Protein AF-B5LGI4-F1 (afdb_monomer_lite)

InterPro domains:
  IPR008602 Duffy-antigen binding domain [PF05424] (48-237)
  IPR042202 Duffy-antigen binding superfamily [G3DSA:1.20.1310.20] (11-211)

Foldseek 3Di:
DDQLVPQAQFDDDSDQLQVVQPDQQQDDPDFFAQQPVFFPPAPHRPGDFGHDSNLVRQRHVRLLGHDLVPFDLVNNLSSLLSSLLSSLVVLVVNVVVNCVVDVPQPCFSLNSSLLSLLQSLCLLLVQHGGLDPPSVSVSSLVSSLSSVVSHLVVVCVVPVVVSCVQQNPPSSSNSVSVVSCVVRSLSSSCSNLPPQAQGWDPWQQAPPVSHTPHRSNAHVVSPDRSDPSNVPRSRVSSVVVVVSD

Radius of gyration: 17.99 Å; chains: 1; bounding box: 46×44×53 Å

Organism: Plasmodium falciparum (NCBI:txid5833)

Sequence (245 aa):
ELEYKYHTNVTSTEIDPCEHKKGKRLSEVHSSECDKRKIKDSEKDGVGACAPYRRLHLCDKNIQQIKTENITTHNLLADVCMAAQFEGQSIRGYHPQYDEQYPGSVSTMCTMLARSFADIGDIIRGKDLYNGNNRKGEKLEAKIKEYFQKIYEQLVKKDKEGAKTHYGDDENYYKLREDWWDANRLEVWKAITCGVKGNRYFRQTCGINDSWTGDDCRCPGNIRVPTFFDYVPQYLRWFEEWAED

pLDDT: mean 87.13, std 11.4, range [46.09, 98.44]

Secondary structure (DSSP, 8-state):
---TTTS--B-SS---TTGGG-S-SSSSSS--B--TTTBTT--BTTBS--B-HHHHT---TTGGGB-GGG--HHHHHHHHHHHHHHHHHHHHHHHHHHHHHSTT----HHHHHHHHHHHHHHHHHT---B--GGGHHHHHHHHHHHHHHHHHHHHHHH-HHHHHHHHTT-TT-HHHHHHHHHHHHHHHHHHHTTT--SB--SS--BTTTTBPP-TBS--GGG-S-S--GGGS-HHHHHHHHHHH-

Structure (mmCIF, N/CA/C/O backbone):
data_AF-B5LGI4-F1
#
_entry.id   AF-B5LGI4-F1
#
loop_
_atom_site.group_PDB
_atom_site.id
_atom_site.type_symbol
_atom_site.label_atom_id
_atom_site.label_alt_id
_atom_site.label_comp_id
_atom_site.label_asym_id
_atom_site.label_entity_id
_atom_site.label_seq_id
_atom_site.pdbx_PDB_ins_code
_atom_site.Cartn_x
_atom_site.Cartn_y
_atom_site.Cartn_z
_atom_site.occupancy
_atom_site.B_iso_or_equiv
_atom_site.auth_seq_id
_atom_site.auth_comp_id
_atom_site.auth_asym_id
_atom_site.auth_atom_id
_atom_site.pdbx_PDB_model_num
ATOM 1 N N . GLU A 1 1 ? -2.295 -20.247 -5.111 1.00 64.81 1 GLU A N 1
ATOM 2 C CA . GLU A 1 1 ? -2.547 -19.027 -5.902 1.00 64.81 1 GLU A CA 1
ATOM 3 C C . GLU A 1 1 ? -3.930 -18.516 -5.511 1.00 64.81 1 GLU A C 1
ATOM 5 O O . GLU A 1 1 ? -4.798 -19.350 -5.275 1.00 64.81 1 GLU A O 1
ATOM 10 N N . LEU A 1 2 ? -4.122 -17.210 -5.295 1.00 72.75 2 LEU A N 1
ATOM 11 C CA . LEU A 1 2 ? -5.451 -16.653 -5.006 1.00 72.75 2 LEU A CA 1
ATOM 12 C C . LEU A 1 2 ? -6.240 -16.537 -6.313 1.00 72.75 2 LEU A C 1
ATOM 14 O O . LEU A 1 2 ? -5.684 -16.156 -7.341 1.00 72.75 2 LEU A O 1
ATOM 18 N N . GLU A 1 3 ? -7.536 -16.835 -6.267 1.00 71.00 3 GLU A N 1
ATOM 19 C CA . GLU A 1 3 ? -8.420 -16.853 -7.427 1.00 71.00 3 GLU A CA 1
ATOM 20 C C . GLU A 1 3 ? -9.609 -15.954 -7.103 1.00 71.00 3 GLU A C 1
ATOM 22 O O . GLU A 1 3 ? -10.339 -16.227 -6.152 1.00 71.00 3 GLU A O 1
ATOM 27 N N . TYR A 1 4 ? -9.820 -14.882 -7.872 1.00 69.50 4 TYR A N 1
ATOM 28 C CA . TYR A 1 4 ? -10.897 -13.910 -7.611 1.00 69.50 4 TYR A CA 1
ATOM 29 C C . TYR A 1 4 ? -12.310 -14.492 -7.733 1.00 69.50 4 TYR A C 1
ATOM 31 O O . TYR A 1 4 ? -13.271 -13.849 -7.334 1.00 69.50 4 TYR A O 1
ATOM 39 N N . LYS A 1 5 ? -12.443 -15.712 -8.260 1.00 63.50 5 LYS A N 1
ATOM 40 C CA . LYS A 1 5 ? -13.710 -16.448 -8.335 1.00 63.50 5 LYS A CA 1
ATOM 41 C C . LYS A 1 5 ? -14.099 -17.105 -7.012 1.00 63.50 5 LYS A C 1
ATOM 43 O O . LYS A 1 5 ? -15.280 -17.285 -6.743 1.00 63.50 5 LYS A O 1
ATOM 48 N N . TYR A 1 6 ? -13.107 -17.465 -6.196 1.00 71.75 6 TYR A N 1
ATOM 49 C CA . TYR A 1 6 ? -13.299 -18.292 -5.000 1.00 71.75 6 TYR A CA 1
ATOM 50 C C . TYR A 1 6 ? -12.813 -17.620 -3.714 1.00 71.75 6 TYR A C 1
ATOM 52 O O . TYR A 1 6 ? -13.361 -17.863 -2.645 1.00 71.75 6 TYR A O 1
ATOM 60 N N . HIS A 1 7 ? -11.782 -16.780 -3.798 1.00 71.75 7 HIS A N 1
ATOM 61 C CA . HIS A 1 7 ? -11.043 -16.255 -2.648 1.00 71.75 7 HIS A CA 1
ATOM 62 C C . HIS A 1 7 ? -11.308 -14.759 -2.401 1.00 71.75 7 HIS A C 1
ATOM 64 O O . HIS A 1 7 ? -10.423 -14.062 -1.912 1.00 71.75 7 HIS A O 1
ATOM 70 N N . THR A 1 8 ? -12.485 -14.243 -2.778 1.00 66.94 8 THR A N 1
ATOM 71 C CA . THR A 1 8 ? -12.865 -12.828 -2.597 1.00 66.94 8 THR A CA 1
ATOM 72 C C . THR A 1 8 ? -14.111 -12.678 -1.729 1.00 66.94 8 THR A C 1
ATOM 74 O O . THR A 1 8 ? -15.017 -13.508 -1.782 1.00 66.94 8 THR A O 1
ATOM 77 N N . ASN A 1 9 ? -14.181 -11.588 -0.961 1.00 71.75 9 ASN A N 1
ATOM 78 C CA . ASN A 1 9 ? -15.378 -11.210 -0.201 1.00 71.75 9 ASN A CA 1
ATOM 79 C C . ASN A 1 9 ? -16.288 -10.229 -0.963 1.00 71.75 9 ASN A C 1
ATOM 81 O O . ASN A 1 9 ? -17.218 -9.649 -0.387 1.00 71.75 9 ASN A O 1
ATOM 85 N N . VAL A 1 10 ? -16.012 -10.020 -2.251 1.00 71.00 10 VAL A N 1
ATOM 86 C CA . VAL A 1 10 ? -16.796 -9.180 -3.155 1.00 71.00 10 VAL A CA 1
ATOM 87 C C . VAL A 1 10 ? -18.043 -9.934 -3.621 1.00 71.00 10 VAL A C 1
ATOM 89 O O . VAL A 1 10 ? -17.972 -11.102 -3.982 1.00 71.00 10 VAL A O 1
ATOM 92 N N . THR A 1 11 ? -19.209 -9.280 -3.610 1.00 59.75 11 THR A N 1
ATOM 93 C CA . THR A 1 11 ? -20.489 -9.999 -3.787 1.00 59.75 11 THR A CA 1
ATOM 94 C C . THR A 1 11 ? -21.267 -9.716 -5.063 1.00 59.75 11 THR A C 1
ATOM 96 O O . THR A 1 11 ? -22.252 -10.406 -5.299 1.00 59.75 11 THR A O 1
ATOM 99 N N . SER A 1 12 ? -20.932 -8.686 -5.846 1.00 53.97 12 SER A N 1
ATOM 100 C CA . SER A 1 12 ? -21.798 -8.281 -6.970 1.00 53.97 12 SER A CA 1
ATOM 101 C C . SER A 1 12 ? -21.417 -8.858 -8.333 1.00 53.97 12 SER A C 1
ATOM 103 O O . SER A 1 12 ? -22.271 -8.832 -9.209 1.00 53.97 12 SER A O 1
ATOM 105 N N . THR A 1 13 ? -20.220 -9.424 -8.503 1.00 57.22 13 THR A N 1
ATOM 106 C CA . THR A 1 13 ? -19.737 -10.144 -9.701 1.00 57.22 13 THR A CA 1
ATOM 107 C C . THR A 1 13 ? -18.387 -10.798 -9.362 1.00 57.22 13 THR A C 1
ATOM 109 O O . THR A 1 13 ? -17.753 -10.383 -8.397 1.00 57.22 13 THR A O 1
ATOM 112 N N . GLU A 1 14 ? -17.912 -11.804 -10.107 1.00 60.03 14 GLU A N 1
ATOM 113 C CA . GLU A 1 14 ? -16.479 -12.151 -10.071 1.00 60.03 14 GLU A CA 1
ATOM 114 C C . GLU A 1 14 ? -15.701 -10.914 -10.556 1.00 60.03 14 GLU A C 1
ATOM 116 O O . GLU A 1 14 ? -15.928 -10.464 -11.679 1.00 60.03 14 GLU A O 1
ATOM 121 N N . ILE A 1 15 ? -14.844 -10.319 -9.719 1.00 69.50 15 ILE A N 1
ATOM 122 C CA . ILE A 1 15 ? -14.196 -9.036 -10.046 1.00 69.50 15 ILE A CA 1
ATOM 123 C C . ILE A 1 15 ? -12.710 -9.249 -10.231 1.00 69.50 15 ILE A C 1
ATOM 125 O O . ILE A 1 15 ? -11.974 -9.415 -9.262 1.00 69.50 15 ILE A O 1
ATOM 129 N N . ASP A 1 16 ? -12.278 -9.184 -11.486 1.00 78.62 16 ASP A N 1
ATOM 130 C CA . ASP A 1 16 ? -10.869 -9.042 -11.824 1.00 78.62 16 ASP A CA 1
ATOM 131 C C . ASP A 1 16 ? -10.346 -7.731 -11.186 1.00 78.62 16 ASP A C 1
ATOM 133 O O . ASP A 1 16 ? -10.840 -6.643 -11.516 1.00 78.62 16 ASP A O 1
ATOM 137 N N . PRO A 1 17 ? -9.360 -7.781 -10.266 1.00 83.12 17 PRO A N 1
ATOM 138 C CA . PRO A 1 17 ? -8.790 -6.587 -9.638 1.00 83.12 17 PRO A CA 1
ATOM 139 C C . PRO A 1 17 ? -8.321 -5.516 -10.639 1.00 83.12 17 PRO A C 1
ATOM 141 O O . PRO A 1 17 ? -8.300 -4.325 -10.307 1.00 83.12 17 PRO A O 1
ATOM 144 N N . CYS A 1 18 ? -8.003 -5.917 -11.873 1.00 85.12 18 CYS A N 1
ATOM 145 C CA . CYS A 1 18 ? -7.533 -5.069 -12.964 1.00 85.12 18 CYS A CA 1
ATOM 146 C C . CYS A 1 18 ? -8.631 -4.699 -13.992 1.00 85.12 18 CYS A C 1
ATOM 148 O O . CYS A 1 18 ? -8.349 -3.981 -14.956 1.00 85.12 18 CYS A O 1
ATOM 150 N N . GLU A 1 19 ? -9.887 -5.135 -13.804 1.00 73.00 19 GLU A N 1
ATOM 151 C CA . GLU A 1 19 ? -10.971 -5.111 -14.810 1.00 73.00 19 GLU A CA 1
ATOM 152 C C . GLU A 1 19 ? -11.162 -3.749 -15.496 1.00 73.00 19 GLU A C 1
ATOM 154 O O . GLU A 1 19 ? -11.289 -3.649 -16.716 1.00 73.00 19 GLU A O 1
ATOM 159 N N . HIS A 1 20 ? -11.157 -2.677 -14.706 1.00 62.34 20 HIS A N 1
ATOM 160 C CA . HIS A 1 20 ? -11.463 -1.324 -15.164 1.00 62.34 20 HIS A CA 1
ATOM 161 C C . HIS A 1 20 ? -10.311 -0.616 -15.894 1.00 62.34 20 HIS A C 1
ATOM 163 O O . HIS A 1 20 ? -10.449 0.564 -16.228 1.00 62.34 20 HIS A O 1
ATOM 169 N N . LYS A 1 21 ? -9.174 -1.294 -16.100 1.00 63.88 21 LYS A N 1
ATOM 170 C CA . LYS A 1 21 ? -7.930 -0.683 -16.591 1.00 63.88 21 LYS A CA 1
ATOM 171 C C . LYS A 1 21 ? -7.220 -1.523 -17.661 1.00 63.88 21 LYS A C 1
ATOM 173 O O . LYS A 1 21 ? -5.998 -1.461 -17.780 1.00 63.88 21 LYS A O 1
ATOM 178 N N . LYS A 1 22 ? -7.986 -2.281 -18.462 1.00 53.41 22 LYS A N 1
ATOM 179 C CA . LYS A 1 22 ? -7.490 -3.013 -19.642 1.00 53.41 22 LYS A CA 1
ATOM 180 C C . LYS A 1 22 ? -6.915 -2.026 -20.672 1.00 53.41 22 LYS A C 1
ATOM 182 O O . LYS A 1 22 ? -7.659 -1.317 -21.339 1.00 53.41 22 LYS A O 1
ATOM 187 N N . GLY A 1 23 ? -5.590 -1.972 -20.773 1.00 56.44 23 GLY A N 1
ATOM 188 C CA . GLY A 1 23 ? -4.823 -1.119 -21.685 1.00 56.44 23 GLY A CA 1
ATOM 189 C C . GLY A 1 23 ? -3.322 -1.348 -21.484 1.00 56.44 23 GLY A C 1
ATOM 190 O O . GLY A 1 23 ? -2.934 -1.975 -20.498 1.00 56.44 23 GLY A O 1
ATOM 191 N N . LYS A 1 24 ? -2.469 -0.872 -22.403 1.00 59.06 24 LYS A N 1
ATOM 192 C CA . LYS A 1 24 ? -1.009 -0.950 -22.229 1.00 59.06 24 LYS A CA 1
ATOM 193 C C . LYS A 1 24 ? -0.637 -0.187 -20.954 1.00 59.06 24 LYS A C 1
ATOM 195 O O . LYS A 1 24 ? -0.938 1.000 -20.874 1.00 59.06 24 LYS A O 1
ATOM 200 N N . ARG A 1 25 ? -0.052 -0.871 -19.960 1.00 60.62 25 ARG A N 1
ATOM 201 C CA . ARG A 1 25 ? 0.257 -0.317 -18.622 1.00 60.62 25 ARG A CA 1
ATOM 202 C C . ARG A 1 25 ? 1.647 0.305 -18.507 1.00 60.62 25 ARG A C 1
ATOM 204 O O . ARG A 1 25 ? 1.894 0.980 -17.519 1.00 60.62 25 ARG A O 1
ATOM 211 N N . LEU A 1 26 ? 2.509 0.064 -19.497 1.00 60.53 26 LEU A N 1
ATOM 212 C CA . LEU A 1 26 ? 3.913 0.489 -19.527 1.00 60.53 26 LEU A CA 1
ATOM 213 C C . LEU A 1 26 ? 4.331 1.142 -20.855 1.00 60.53 26 LEU A C 1
ATOM 215 O O . LEU A 1 26 ? 5.515 1.327 -21.085 1.00 60.53 26 LEU A O 1
ATOM 219 N N . SER A 1 27 ? 3.383 1.459 -21.749 1.00 51.22 27 SER A N 1
ATOM 220 C CA . SER A 1 27 ? 3.709 2.156 -22.998 1.00 51.22 27 SER A CA 1
ATOM 221 C C . SER A 1 27 ? 3.306 3.622 -22.917 1.00 51.22 27 SER A C 1
ATOM 223 O O . SER A 1 27 ? 2.120 3.927 -22.746 1.00 51.22 27 SER A O 1
ATOM 225 N N . GLU A 1 28 ? 4.267 4.509 -23.133 1.00 51.56 28 GLU A N 1
ATOM 226 C CA . GLU A 1 28 ? 4.056 5.921 -23.440 1.00 51.56 28 GLU A CA 1
ATOM 227 C C . GLU A 1 28 ? 3.024 6.138 -24.553 1.00 51.56 28 GLU A C 1
ATOM 229 O O . GLU A 1 28 ? 3.294 5.933 -25.734 1.00 51.56 28 GLU A O 1
ATOM 234 N N . VAL A 1 29 ? 1.842 6.614 -24.167 1.00 46.09 29 VAL A N 1
ATOM 235 C CA . VAL A 1 29 ? 1.092 7.618 -24.947 1.00 46.09 29 VAL A CA 1
ATOM 236 C C . VAL A 1 29 ? 0.473 8.682 -24.014 1.00 46.09 29 VAL A C 1
ATOM 238 O O . VAL A 1 29 ? 0.012 9.719 -24.483 1.00 46.09 29 VAL A O 1
ATOM 241 N N . HIS A 1 30 ? 0.487 8.485 -22.685 1.00 50.22 30 HIS A N 1
ATOM 242 C CA . HIS A 1 30 ? -0.078 9.430 -21.719 1.00 50.22 30 HIS A CA 1
ATOM 243 C C . HIS A 1 30 ? 0.878 9.735 -20.561 1.00 50.22 30 HIS A C 1
ATOM 245 O O . HIS A 1 30 ? 1.317 8.843 -19.843 1.00 50.22 30 HIS A O 1
ATOM 251 N N . SER A 1 31 ? 1.151 11.033 -20.413 1.00 66.81 31 SER A N 1
ATOM 252 C CA . SER A 1 31 ? 1.887 11.696 -19.339 1.00 66.81 31 SER A CA 1
ATOM 253 C C . SER A 1 31 ? 1.412 11.265 -17.952 1.00 66.81 31 SER A C 1
ATOM 255 O O . SER A 1 31 ? 0.204 11.102 -17.749 1.00 66.81 31 SER A O 1
ATOM 257 N N . SER A 1 32 ? 2.336 11.172 -16.990 1.00 78.75 32 SER A N 1
ATOM 258 C CA . SER A 1 32 ? 2.009 11.164 -15.560 1.00 78.75 32 SER A CA 1
ATOM 259 C C . SER A 1 32 ? 0.894 12.164 -15.249 1.00 78.75 32 SER A C 1
ATOM 261 O O . SER A 1 32 ? 0.811 13.238 -15.850 1.00 78.75 32 SER A O 1
ATOM 263 N N . GLU A 1 33 ? 0.011 11.813 -14.323 1.00 86.62 33 GLU A N 1
ATOM 264 C CA . GLU A 1 33 ? -1.103 12.685 -13.975 1.00 86.62 33 GLU A CA 1
ATOM 265 C C . GLU A 1 33 ? -0.652 13.716 -12.942 1.00 86.62 33 GLU A C 1
ATOM 267 O O . GLU A 1 33 ? -0.367 13.361 -11.801 1.00 86.62 33 GLU A O 1
ATOM 272 N N . CYS A 1 34 ? -0.610 14.983 -13.346 1.00 88.44 34 CYS A N 1
ATOM 273 C CA . CYS A 1 34 ? -0.176 16.107 -12.513 1.00 88.44 34 CYS A CA 1
ATOM 274 C C . CYS A 1 34 ? -1.288 17.159 -12.316 1.00 88.44 34 CYS A C 1
ATOM 276 O O . CYS A 1 34 ? -1.023 18.239 -11.783 1.00 88.44 34 CYS A O 1
ATOM 278 N N . ASP A 1 35 ? -2.517 16.903 -12.790 1.00 87.31 35 ASP A N 1
ATOM 279 C CA . ASP A 1 35 ? -3.659 17.802 -12.587 1.00 87.31 35 ASP A CA 1
ATOM 280 C C . ASP A 1 35 ? -3.988 17.885 -11.092 1.00 87.31 35 ASP A C 1
ATOM 282 O O . ASP A 1 35 ? -4.291 16.879 -10.436 1.00 87.31 35 ASP A O 1
ATOM 286 N N . LYS A 1 36 ? -4.004 19.108 -10.554 1.00 84.94 36 LYS A N 1
ATOM 287 C CA . LYS A 1 36 ? -4.296 19.368 -9.138 1.00 84.94 36 LYS A CA 1
ATOM 288 C C . LYS A 1 36 ? -5.671 18.864 -8.695 1.00 84.94 36 LYS A C 1
ATOM 290 O O . LYS A 1 36 ? -5.928 18.670 -7.514 1.00 84.94 36 LYS A O 1
ATOM 295 N N . ARG A 1 37 ? -6.598 18.665 -9.636 1.00 86.50 37 ARG A N 1
ATOM 296 C CA . ARG A 1 37 ? -7.935 18.113 -9.368 1.00 86.50 37 ARG A CA 1
ATOM 297 C C . ARG A 1 37 ? -7.897 16.613 -9.097 1.00 86.50 37 ARG A C 1
ATOM 299 O O . ARG A 1 37 ? -8.867 16.074 -8.564 1.00 86.50 37 ARG A O 1
ATOM 306 N N . LYS A 1 38 ? -6.821 15.934 -9.499 1.00 88.38 38 LYS A N 1
ATOM 307 C CA . LYS A 1 38 ? -6.656 14.4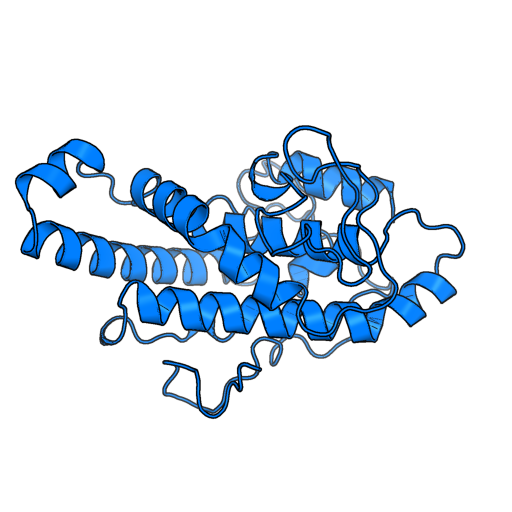78 -9.406 1.00 88.38 38 LYS A CA 1
ATOM 308 C C . LYS A 1 38 ? -5.536 14.062 -8.462 1.00 88.38 38 LYS A C 1
ATOM 310 O O . LYS A 1 38 ? -5.471 12.878 -8.137 1.00 88.38 38 LYS A O 1
ATOM 315 N N . ILE A 1 39 ? -4.720 15.003 -7.998 1.00 89.56 39 ILE A N 1
ATOM 316 C CA . ILE A 1 39 ? -3.661 14.790 -7.013 1.00 89.56 39 ILE A CA 1
ATOM 317 C C . ILE A 1 39 ? -3.972 15.615 -5.761 1.00 89.56 39 ILE A C 1
ATOM 319 O O . ILE A 1 39 ? -4.150 16.829 -5.840 1.00 89.56 39 ILE A O 1
ATOM 323 N N . LYS A 1 40 ? -4.062 14.955 -4.603 1.00 85.56 40 LYS A N 1
ATOM 324 C CA . LYS A 1 40 ? -4.236 15.605 -3.298 1.00 85.56 40 LYS A CA 1
ATOM 325 C C . LYS A 1 40 ? -3.069 16.550 -3.021 1.00 85.56 40 LYS A C 1
ATOM 327 O O . LYS A 1 40 ? -1.958 16.337 -3.501 1.00 85.56 40 LYS A O 1
ATOM 332 N N . ASP A 1 41 ? -3.351 17.594 -2.251 1.00 81.12 41 ASP A N 1
ATOM 333 C CA . ASP A 1 41 ? -2.366 18.559 -1.748 1.00 81.12 41 ASP A CA 1
ATOM 334 C C . ASP A 1 41 ? -1.565 19.305 -2.834 1.00 81.12 41 ASP A C 1
ATOM 336 O O . ASP A 1 41 ? -0.594 19.996 -2.541 1.00 81.12 41 ASP A O 1
ATOM 340 N N . SER A 1 42 ? -1.992 19.213 -4.098 1.00 81.75 42 SER A N 1
ATOM 341 C CA . SER A 1 42 ? -1.422 19.982 -5.203 1.00 81.75 42 SER A CA 1
ATOM 342 C C . SER A 1 42 ? -2.120 21.337 -5.302 1.00 81.75 42 SER A C 1
ATOM 344 O O . SER A 1 42 ? -3.337 21.422 -5.468 1.00 81.75 42 SER A O 1
ATOM 346 N N . GLU A 1 43 ? -1.354 22.421 -5.186 1.00 74.69 43 GLU A N 1
ATOM 347 C CA . GLU A 1 43 ? -1.903 23.782 -5.105 1.00 74.69 43 GLU A CA 1
ATOM 348 C C . GLU A 1 43 ? -2.328 24.333 -6.478 1.00 74.69 43 GLU A C 1
ATOM 350 O O . GLU A 1 43 ? -3.333 25.042 -6.617 1.00 74.69 43 GLU A O 1
ATOM 355 N N . LYS A 1 44 ? -1.563 24.012 -7.527 1.00 73.06 44 LYS A N 1
ATOM 356 C CA . LYS A 1 44 ? -1.806 24.450 -8.909 1.00 73.06 44 LYS A CA 1
ATOM 357 C C . LYS A 1 44 ? -1.287 23.415 -9.907 1.00 73.06 44 LYS A C 1
ATOM 359 O O . LYS A 1 44 ? -0.485 22.561 -9.554 1.00 73.06 44 LYS A O 1
ATOM 364 N N . ASP A 1 45 ? -1.746 23.501 -11.152 1.00 68.06 45 ASP A N 1
ATOM 365 C CA . ASP A 1 45 ? -1.355 22.548 -12.193 1.00 68.06 45 ASP A CA 1
ATOM 366 C C . ASP A 1 45 ? 0.161 22.619 -12.421 1.00 68.06 45 ASP A C 1
ATOM 368 O O . ASP A 1 45 ? 0.731 23.711 -12.508 1.00 68.06 45 ASP A O 1
ATOM 372 N N . GLY A 1 46 ? 0.816 21.457 -12.454 1.00 65.75 46 GLY A N 1
ATOM 373 C CA . GLY A 1 46 ? 2.275 21.357 -12.567 1.00 65.75 46 GLY A CA 1
ATOM 374 C C . GLY A 1 46 ? 3.056 21.698 -11.291 1.00 65.75 46 GLY A C 1
ATOM 375 O O . GLY A 1 46 ? 4.283 21.725 -11.334 1.00 65.75 46 GLY A O 1
ATOM 376 N N . VAL A 1 47 ? 2.388 21.952 -10.158 1.00 72.44 47 VAL A N 1
ATOM 377 C CA . VAL A 1 47 ? 3.028 22.113 -8.843 1.00 72.44 47 VAL A CA 1
ATOM 378 C C . VAL A 1 47 ? 2.401 21.144 -7.852 1.00 72.44 47 VAL A C 1
ATOM 380 O O . VAL A 1 47 ? 1.282 21.345 -7.381 1.00 72.44 47 VAL A O 1
ATOM 383 N N . GLY A 1 48 ? 3.153 20.093 -7.541 1.00 78.69 48 GLY A N 1
ATOM 384 C CA . GLY A 1 48 ? 2.715 19.002 -6.683 1.00 78.69 48 GLY A CA 1
ATOM 385 C C . GLY A 1 48 ? 3.337 17.681 -7.117 1.00 78.69 48 GLY A C 1
ATOM 386 O O . GLY A 1 48 ? 4.368 17.656 -7.789 1.00 78.69 48 GLY A O 1
ATOM 387 N N . ALA A 1 49 ? 2.707 16.579 -6.725 1.00 88.19 49 ALA A N 1
ATOM 388 C CA . ALA A 1 49 ? 3.116 15.251 -7.156 1.00 88.19 49 ALA A CA 1
ATOM 389 C C . ALA A 1 49 ? 2.537 14.925 -8.543 1.00 88.19 49 ALA A C 1
ATOM 391 O O . ALA A 1 49 ? 1.453 15.381 -8.896 1.00 88.19 49 ALA A O 1
ATOM 392 N N . CYS A 1 50 ? 3.238 14.092 -9.306 1.00 89.44 50 CYS A N 1
ATOM 393 C CA . CYS A 1 50 ? 2.738 13.539 -10.560 1.00 89.44 50 CYS A CA 1
ATOM 394 C C . CYS A 1 50 ? 2.555 12.035 -10.386 1.00 89.44 50 CYS A C 1
ATOM 396 O O . CYS A 1 50 ? 3.535 11.326 -10.172 1.00 89.44 50 CYS A O 1
ATOM 398 N N . ALA A 1 51 ? 1.320 11.541 -10.453 1.00 91.38 51 ALA A N 1
ATOM 399 C CA . ALA A 1 51 ? 1.062 10.112 -10.330 1.00 91.38 51 ALA A CA 1
ATOM 400 C C . ALA A 1 51 ? 1.572 9.383 -11.588 1.00 91.38 51 ALA A C 1
ATOM 402 O O . ALA A 1 51 ? 1.092 9.675 -12.691 1.00 91.38 51 ALA A O 1
ATOM 403 N N . PRO A 1 52 ? 2.519 8.439 -11.448 1.00 90.00 52 PRO A N 1
ATOM 404 C CA . PRO A 1 52 ? 3.107 7.732 -12.572 1.00 90.00 52 PRO A CA 1
ATOM 405 C C . PRO A 1 52 ? 2.065 6.829 -13.217 1.00 90.00 52 PRO A C 1
ATOM 407 O O . PRO A 1 52 ? 1.130 6.347 -12.565 1.00 90.00 52 PRO A O 1
ATOM 410 N N . TYR A 1 53 ? 2.233 6.569 -14.508 1.00 86.31 53 TYR A N 1
ATOM 411 C CA . TYR A 1 53 ? 1.245 5.841 -15.296 1.00 86.31 53 TYR A CA 1
ATOM 412 C C . TYR A 1 53 ? 0.932 4.450 -14.701 1.00 86.31 53 TYR A C 1
ATOM 414 O O . TYR A 1 53 ? -0.235 4.064 -14.582 1.00 86.31 53 TYR A O 1
ATOM 422 N N . ARG A 1 54 ? 1.937 3.751 -14.158 1.00 89.75 54 ARG A N 1
ATOM 423 C CA . ARG A 1 54 ? 1.759 2.503 -13.393 1.00 89.75 54 ARG A CA 1
ATOM 424 C C . ARG A 1 54 ? 0.742 2.643 -12.250 1.00 89.75 54 ARG A C 1
ATOM 426 O O . ARG A 1 54 ? -0.179 1.826 -12.152 1.00 89.75 54 ARG A O 1
ATOM 433 N N . ARG A 1 55 ? 0.853 3.696 -11.426 1.00 92.31 55 ARG A N 1
ATOM 434 C CA . ARG A 1 55 ? -0.076 3.992 -10.315 1.00 92.31 55 ARG A CA 1
ATOM 435 C C . ARG A 1 55 ? -1.485 4.270 -10.821 1.00 92.31 55 ARG A C 1
ATOM 437 O O . ARG A 1 55 ? -2.446 3.776 -10.220 1.00 92.31 55 ARG A O 1
ATOM 444 N N . LEU A 1 56 ? -1.633 5.021 -11.915 1.00 88.94 56 LEU A N 1
ATOM 445 C CA . LEU A 1 56 ? -2.946 5.290 -12.522 1.00 88.94 56 LEU A CA 1
ATOM 446 C C . LEU A 1 56 ? -3.668 3.986 -12.856 1.00 88.94 56 LEU A C 1
ATOM 448 O O . LEU A 1 56 ? -4.892 3.900 -12.709 1.00 88.94 56 LEU A O 1
ATOM 452 N N . HIS A 1 57 ? -2.895 2.959 -13.219 1.00 87.69 57 HIS A N 1
ATOM 453 C CA . HIS A 1 57 ? -3.371 1.654 -13.642 1.00 87.69 57 HIS A CA 1
ATOM 454 C C . HIS A 1 57 ? -3.387 0.553 -12.563 1.00 87.69 57 HIS A C 1
ATOM 456 O O . HIS A 1 57 ? -3.794 -0.559 -12.878 1.00 87.69 57 HIS A O 1
ATOM 462 N N . LEU A 1 58 ? -3.069 0.867 -11.299 1.00 91.88 58 LEU A N 1
ATOM 463 C CA . LEU A 1 58 ? -3.010 -0.100 -10.186 1.00 91.88 58 LEU A CA 1
ATOM 464 C C . LEU A 1 58 ? -4.288 -0.957 -10.050 1.00 91.88 58 LEU A C 1
ATOM 466 O O . LEU A 1 58 ? -5.396 -0.411 -10.116 1.00 91.88 58 LEU A O 1
ATOM 470 N N . CYS A 1 59 ? -4.145 -2.266 -9.835 1.00 92.00 59 CYS A N 1
ATOM 471 C CA . CYS A 1 59 ? -5.265 -3.196 -9.662 1.00 92.00 59 CYS A CA 1
ATOM 472 C C . CYS A 1 59 ? -5.858 -3.152 -8.244 1.00 92.00 59 CYS A C 1
ATOM 474 O O . CYS A 1 59 ? -5.461 -3.916 -7.374 1.00 92.00 59 CYS A O 1
ATOM 476 N N . ASP A 1 60 ? -6.825 -2.264 -8.009 1.00 90.94 60 ASP A N 1
ATOM 477 C CA . ASP A 1 60 ? -7.465 -2.032 -6.700 1.00 90.94 60 ASP A CA 1
ATOM 478 C C . ASP A 1 60 ? -8.996 -2.232 -6.719 1.00 90.94 60 ASP A C 1
ATOM 480 O O . ASP A 1 60 ? -9.710 -1.852 -5.783 1.00 90.94 60 ASP A O 1
ATOM 484 N N . LYS A 1 61 ? -9.545 -2.801 -7.803 1.00 89.06 61 LYS A N 1
ATOM 485 C CA . LYS A 1 61 ? -10.997 -2.786 -8.036 1.00 89.06 61 LYS A CA 1
ATOM 486 C C . LYS A 1 61 ? -11.787 -3.634 -7.050 1.00 89.06 61 LYS A C 1
ATOM 488 O O . LYS A 1 61 ? -12.913 -3.268 -6.705 1.00 89.06 61 LYS A O 1
ATOM 493 N N . ASN A 1 62 ? -11.217 -4.757 -6.631 1.00 89.81 62 ASN A N 1
ATOM 494 C CA . ASN A 1 62 ? -11.825 -5.656 -5.659 1.00 89.81 62 ASN A CA 1
ATOM 495 C C . ASN A 1 62 ? -11.914 -4.982 -4.278 1.00 89.81 62 ASN A C 1
ATOM 497 O O . ASN A 1 62 ? -12.973 -5.029 -3.658 1.00 89.81 62 ASN A O 1
ATOM 501 N N . ILE A 1 63 ? -10.879 -4.236 -3.862 1.00 90.75 63 ILE A N 1
ATOM 502 C CA . ILE A 1 63 ? -10.869 -3.479 -2.595 1.00 90.75 63 ILE A CA 1
ATOM 503 C C . ILE A 1 63 ? -12.013 -2.458 -2.562 1.00 90.75 63 ILE A C 1
ATOM 505 O O . ILE A 1 63 ? -12.691 -2.317 -1.550 1.00 90.75 63 ILE A O 1
ATOM 509 N N . GLN A 1 64 ? -12.308 -1.800 -3.688 1.00 87.38 64 GLN A N 1
ATOM 510 C CA . GLN A 1 64 ? -13.435 -0.862 -3.796 1.00 87.38 64 GLN A CA 1
ATOM 511 C C . GLN A 1 64 ? -14.813 -1.520 -3.612 1.00 87.38 64 GLN A C 1
ATOM 513 O O . GLN A 1 64 ? -15.812 -0.801 -3.554 1.00 87.38 64 GLN A O 1
ATOM 518 N N . GLN A 1 65 ? -14.927 -2.847 -3.618 1.00 87.44 65 GLN A N 1
ATOM 519 C CA . GLN A 1 65 ? -16.207 -3.564 -3.695 1.00 87.44 65 GLN A CA 1
ATOM 520 C C . GLN A 1 65 ? -16.414 -4.577 -2.571 1.00 87.44 65 GLN A C 1
ATOM 522 O O . GLN A 1 65 ? -17.407 -5.306 -2.587 1.00 87.44 65 GLN A O 1
ATOM 527 N N . ILE A 1 66 ? -15.535 -4.583 -1.567 1.00 87.25 66 ILE A N 1
ATOM 528 C CA . ILE A 1 66 ? -15.749 -5.385 -0.367 1.00 87.25 66 ILE A CA 1
ATOM 529 C C . ILE A 1 66 ? -16.975 -4.834 0.369 1.00 87.25 66 ILE A C 1
ATOM 531 O O . ILE A 1 66 ? -17.147 -3.619 0.529 1.00 87.25 66 ILE A O 1
ATOM 535 N N . LYS A 1 67 ? -17.847 -5.736 0.806 1.00 85.62 67 LYS A N 1
ATOM 536 C CA . LYS A 1 67 ? -18.983 -5.402 1.661 1.00 85.62 67 LYS A CA 1
ATOM 537 C C . LYS A 1 67 ? -18.514 -5.121 3.079 1.00 85.62 67 LYS A C 1
ATOM 539 O O . LYS A 1 67 ? -17.866 -5.971 3.687 1.00 85.62 67 LYS A O 1
ATOM 544 N N . THR A 1 68 ? -18.870 -3.955 3.607 1.00 85.12 68 THR A N 1
ATOM 545 C CA . THR A 1 68 ? -18.460 -3.497 4.940 1.00 85.12 68 THR A CA 1
ATOM 546 C C . THR A 1 68 ? -18.889 -4.482 6.039 1.00 85.12 68 THR A C 1
ATOM 548 O O . THR A 1 68 ? -18.160 -4.686 7.006 1.00 85.12 68 THR A O 1
ATOM 551 N N . GLU A 1 69 ? -20.022 -5.169 5.877 1.00 85.44 69 GLU A N 1
ATOM 552 C CA . GLU A 1 69 ? -20.512 -6.211 6.790 1.00 85.44 69 GLU A CA 1
ATOM 553 C C . GLU A 1 69 ? -19.640 -7.478 6.840 1.00 85.44 69 GLU A C 1
ATOM 555 O O . GLU A 1 69 ? -19.620 -8.161 7.863 1.00 85.44 69 GLU A O 1
ATOM 560 N N . ASN A 1 70 ? -18.886 -7.768 5.776 1.00 84.62 70 ASN A N 1
ATOM 561 C CA . ASN A 1 70 ? -17.999 -8.931 5.686 1.00 84.62 70 ASN A CA 1
ATOM 562 C C . ASN A 1 70 ? -16.579 -8.622 6.183 1.00 84.62 70 ASN A C 1
ATOM 564 O O . ASN A 1 70 ? -15.715 -9.503 6.165 1.00 84.62 70 ASN A O 1
ATOM 568 N N . ILE A 1 71 ? -16.301 -7.383 6.595 1.00 90.19 71 ILE A N 1
ATOM 569 C CA . ILE A 1 71 ? -14.954 -6.972 6.977 1.00 90.19 71 ILE A CA 1
ATOM 570 C C . ILE A 1 71 ? -14.535 -7.613 8.298 1.00 90.19 71 ILE A C 1
ATOM 572 O O . ILE A 1 71 ? -15.146 -7.447 9.354 1.00 90.19 71 ILE A O 1
ATOM 576 N N . THR A 1 72 ? -13.403 -8.296 8.220 1.00 89.12 72 THR A N 1
ATOM 577 C CA . THR A 1 72 ? -12.564 -8.720 9.337 1.00 89.12 72 THR A CA 1
ATOM 578 C C . THR A 1 72 ? -11.114 -8.433 8.957 1.00 89.12 72 THR A C 1
ATOM 580 O O . THR A 1 72 ? -10.813 -8.220 7.778 1.00 89.12 72 THR A O 1
ATOM 583 N N . THR A 1 73 ? -10.194 -8.481 9.922 1.00 83.50 73 THR A N 1
ATOM 584 C CA . THR A 1 73 ? -8.753 -8.361 9.644 1.00 83.50 73 THR A CA 1
ATOM 585 C C . THR A 1 73 ? -8.291 -9.357 8.573 1.00 83.50 73 THR A C 1
ATOM 587 O O . THR A 1 73 ? -7.542 -8.986 7.674 1.00 83.50 73 THR A O 1
ATOM 590 N N . HIS A 1 74 ? -8.768 -10.606 8.635 1.00 87.75 74 HIS A N 1
ATOM 591 C CA . HIS A 1 74 ? -8.385 -11.666 7.698 1.00 87.75 74 HIS A CA 1
ATOM 592 C C . HIS A 1 74 ? -8.979 -11.462 6.302 1.00 87.75 74 HIS A C 1
ATOM 594 O O . HIS A 1 74 ? -8.287 -11.655 5.305 1.00 87.75 74 HIS A O 1
ATOM 600 N N . ASN A 1 75 ? -10.237 -11.029 6.227 1.00 89.00 75 ASN A N 1
ATOM 601 C CA . ASN A 1 75 ? -10.917 -10.803 4.954 1.00 89.00 75 ASN A CA 1
ATOM 602 C C . ASN A 1 75 ? -10.317 -9.611 4.202 1.00 89.00 75 ASN A C 1
ATOM 604 O O . ASN A 1 75 ? -10.061 -9.716 3.006 1.00 89.00 75 ASN A O 1
ATOM 608 N N . LEU A 1 76 ? -10.004 -8.519 4.913 1.00 94.31 76 LEU A N 1
ATOM 609 C CA . LEU A 1 76 ? -9.299 -7.385 4.315 1.00 94.31 76 LEU A CA 1
ATOM 610 C C . LEU A 1 76 ? -7.926 -7.815 3.782 1.00 94.31 76 LEU A C 1
ATOM 612 O O . LEU A 1 76 ? -7.576 -7.467 2.658 1.00 94.31 76 LEU A O 1
ATOM 616 N N . LEU A 1 77 ? -7.171 -8.611 4.549 1.00 95.62 77 LEU A N 1
ATOM 617 C CA . LEU A 1 77 ? -5.869 -9.112 4.107 1.00 95.62 77 LEU A CA 1
ATOM 618 C C . LEU A 1 77 ? -5.986 -9.946 2.829 1.00 95.62 77 LEU A C 1
ATOM 620 O O . LEU A 1 77 ? -5.193 -9.758 1.911 1.00 95.62 77 LEU A O 1
ATOM 624 N N . ALA A 1 78 ? -6.970 -10.842 2.753 1.00 93.69 78 ALA A N 1
ATOM 625 C CA . ALA A 1 78 ? -7.179 -11.684 1.580 1.00 93.69 78 ALA A CA 1
ATOM 626 C C . ALA A 1 78 ? -7.421 -10.850 0.311 1.00 93.69 78 ALA A C 1
ATOM 628 O O . ALA A 1 78 ? -6.759 -11.074 -0.704 1.00 93.69 78 ALA A O 1
ATOM 629 N N . ASP A 1 79 ? -8.301 -9.848 0.377 1.00 93.19 79 ASP A N 1
ATOM 630 C CA . ASP A 1 79 ? -8.601 -8.983 -0.766 1.00 93.19 79 ASP A CA 1
ATOM 631 C C . ASP A 1 79 ? -7.424 -8.044 -1.120 1.00 93.19 79 ASP A C 1
ATOM 633 O O . ASP A 1 79 ? -7.161 -7.806 -2.302 1.00 93.19 79 ASP A O 1
ATOM 637 N N . VAL A 1 80 ? -6.642 -7.575 -0.140 1.00 96.44 80 VAL A N 1
ATOM 638 C CA . VAL A 1 80 ? -5.402 -6.812 -0.400 1.00 96.44 80 VAL A CA 1
ATOM 639 C C . VAL A 1 80 ? -4.330 -7.690 -1.051 1.00 96.44 80 VAL A C 1
ATOM 641 O O . VAL A 1 80 ? -3.706 -7.278 -2.029 1.00 96.44 80 VAL A O 1
ATOM 644 N N . CYS A 1 81 ? -4.137 -8.919 -0.571 1.00 96.75 81 CYS A N 1
ATOM 645 C CA . CYS A 1 81 ? -3.236 -9.887 -1.194 1.00 96.75 81 CYS A CA 1
ATOM 646 C C . CYS A 1 81 ? -3.693 -10.249 -2.611 1.00 96.75 81 CYS A C 1
ATOM 648 O O . CYS A 1 81 ? -2.864 -10.403 -3.502 1.00 96.75 81 CYS A O 1
ATOM 650 N N . MET A 1 82 ? -4.998 -10.342 -2.860 1.00 93.94 82 MET A N 1
ATOM 651 C CA . MET A 1 82 ? -5.522 -10.574 -4.204 1.00 93.94 82 MET A CA 1
ATOM 652 C C . MET A 1 82 ? -5.208 -9.408 -5.146 1.00 93.94 82 MET A C 1
ATOM 654 O O . MET A 1 82 ? -4.684 -9.638 -6.234 1.00 93.94 82 MET A O 1
ATOM 658 N N . ALA A 1 83 ? -5.460 -8.169 -4.716 1.00 94.88 83 ALA A N 1
ATOM 659 C CA . ALA A 1 83 ? -5.091 -6.970 -5.468 1.00 94.88 83 ALA A CA 1
ATOM 660 C C . ALA A 1 83 ? -3.591 -6.967 -5.806 1.00 94.88 83 ALA A C 1
ATOM 662 O O . ALA A 1 83 ? -3.203 -6.811 -6.964 1.00 94.88 83 ALA A O 1
ATOM 663 N N . ALA A 1 84 ? -2.753 -7.251 -4.807 1.00 97.69 84 ALA A N 1
ATOM 664 C CA . ALA A 1 84 ? -1.309 -7.361 -4.951 1.00 97.69 84 ALA A CA 1
ATOM 665 C C . ALA A 1 84 ? -0.891 -8.464 -5.939 1.00 97.69 84 ALA A C 1
ATOM 667 O O . ALA A 1 84 ? -0.077 -8.211 -6.823 1.00 97.69 84 ALA A O 1
ATOM 668 N N . GLN A 1 85 ? -1.464 -9.667 -5.849 1.00 95.75 85 GLN A N 1
ATOM 669 C CA . GLN A 1 85 ? -1.152 -10.768 -6.765 1.00 95.75 85 GLN A CA 1
ATOM 670 C C . GLN A 1 85 ? -1.474 -10.406 -8.217 1.00 95.75 85 GLN A C 1
ATOM 672 O O . GLN A 1 85 ? -0.649 -10.635 -9.101 1.00 95.75 85 GLN A O 1
ATOM 677 N N . PHE A 1 86 ? -2.648 -9.826 -8.464 1.00 94.44 86 PHE A N 1
ATOM 678 C CA . PHE A 1 86 ? -3.073 -9.431 -9.807 1.00 94.44 86 PHE A CA 1
ATOM 679 C C . PHE A 1 86 ? -2.245 -8.266 -10.352 1.00 94.44 86 PHE A C 1
ATOM 681 O O . PHE A 1 86 ? -1.870 -8.271 -11.525 1.00 94.44 86 PHE A O 1
ATOM 688 N N . GLU A 1 87 ? -1.873 -7.315 -9.496 1.00 95.31 87 GLU A N 1
ATOM 689 C CA . GLU A 1 87 ? -0.936 -6.253 -9.851 1.00 95.31 87 GLU A CA 1
ATOM 690 C C . GLU A 1 87 ? 0.422 -6.822 -10.282 1.00 95.31 87 GLU A C 1
ATOM 692 O O . GLU A 1 87 ? 0.932 -6.480 -11.349 1.00 95.31 87 GLU A O 1
ATOM 697 N N . GLY A 1 88 ? 0.972 -7.755 -9.504 1.00 95.12 88 GLY A N 1
ATOM 698 C CA . GLY A 1 88 ? 2.242 -8.406 -9.806 1.00 95.12 88 GLY A CA 1
ATOM 699 C C . GLY A 1 88 ? 2.217 -9.244 -11.083 1.00 95.12 88 GLY A C 1
ATOM 700 O O . GLY A 1 88 ? 3.131 -9.163 -11.907 1.00 95.12 88 GLY A O 1
ATOM 701 N N . GLN A 1 89 ? 1.146 -10.016 -11.288 1.00 93.44 89 GLN A N 1
ATOM 702 C CA . GLN A 1 89 ? 0.907 -10.748 -12.535 1.00 93.44 89 GLN A CA 1
ATOM 703 C C . GLN A 1 89 ? 0.848 -9.794 -13.731 1.00 93.44 89 GLN A C 1
ATOM 705 O O . GLN A 1 89 ? 1.446 -10.072 -14.773 1.00 93.44 89 GLN A O 1
ATOM 710 N N . SER A 1 90 ? 0.167 -8.658 -13.573 1.00 91.38 90 SER A N 1
ATOM 711 C CA . SER A 1 90 ? 0.052 -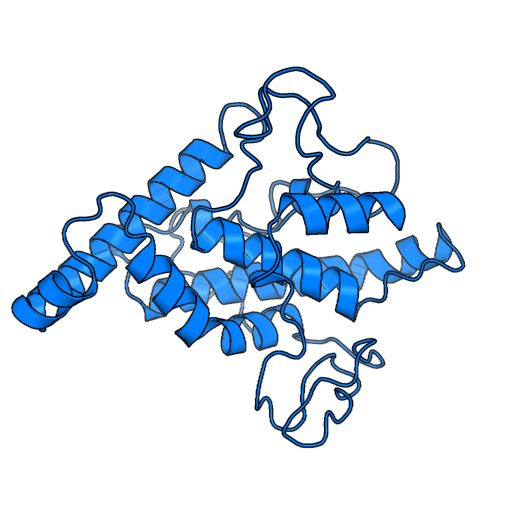7.659 -14.623 1.00 91.38 90 SER A CA 1
ATOM 712 C C . SER A 1 90 ? 1.404 -7.033 -14.963 1.00 91.38 90 SER A C 1
ATOM 714 O O . SER A 1 90 ? 1.744 -6.992 -16.142 1.00 91.38 90 SER A O 1
ATOM 716 N N . ILE A 1 91 ? 2.189 -6.590 -13.976 1.00 91.50 91 ILE A N 1
ATOM 717 C CA . ILE A 1 91 ? 3.529 -6.021 -14.207 1.00 91.50 91 ILE A CA 1
ATOM 718 C C . ILE A 1 91 ? 4.417 -7.035 -14.926 1.00 91.50 91 ILE A C 1
ATOM 720 O O . ILE A 1 91 ? 5.020 -6.700 -15.942 1.00 91.50 91 ILE A O 1
ATOM 724 N N . ARG A 1 92 ? 4.416 -8.300 -14.483 1.00 91.12 92 ARG A N 1
ATOM 725 C CA . ARG A 1 92 ? 5.192 -9.366 -15.132 1.00 91.12 92 ARG A CA 1
ATOM 726 C C . ARG A 1 92 ? 4.825 -9.560 -16.603 1.00 91.12 92 ARG A C 1
ATOM 728 O O . ARG A 1 92 ? 5.704 -9.842 -17.411 1.00 91.12 92 ARG A O 1
ATOM 735 N N . GLY A 1 93 ? 3.545 -9.434 -16.944 1.00 88.56 93 GLY A N 1
ATOM 736 C CA . GLY A 1 93 ? 3.076 -9.551 -18.324 1.00 88.56 93 GLY A CA 1
ATOM 737 C C . GLY A 1 93 ? 3.517 -8.396 -19.230 1.00 88.56 93 GLY A C 1
ATOM 738 O O . GLY A 1 93 ? 3.742 -8.623 -20.416 1.00 88.56 93 GLY A O 1
ATOM 739 N N . TYR A 1 94 ? 3.652 -7.180 -18.689 1.00 84.38 94 TYR A N 1
ATOM 740 C CA . TYR A 1 94 ? 4.008 -5.983 -19.465 1.00 84.38 94 TYR A CA 1
ATOM 741 C C . TYR A 1 94 ? 5.512 -5.674 -19.473 1.00 84.38 94 TYR A C 1
ATOM 743 O O . TYR A 1 94 ? 5.991 -5.079 -20.433 1.00 84.38 94 TYR A O 1
ATOM 751 N N . HIS A 1 95 ? 6.265 -6.078 -18.448 1.00 85.00 95 HIS A N 1
ATOM 752 C CA . HIS A 1 95 ? 7.685 -5.736 -18.300 1.00 85.00 95 HIS A CA 1
ATOM 753 C C . HIS A 1 95 ? 8.561 -6.074 -19.518 1.00 85.00 95 HIS A C 1
ATOM 755 O O . HIS A 1 95 ? 9.359 -5.225 -19.892 1.00 85.00 95 HIS A O 1
ATOM 761 N N . PRO A 1 96 ? 8.411 -7.226 -20.213 1.00 85.00 96 PRO A N 1
ATOM 762 C CA . PRO A 1 96 ? 9.236 -7.499 -21.394 1.00 85.00 96 PRO A CA 1
ATOM 763 C C . PRO A 1 96 ? 9.058 -6.465 -22.515 1.00 85.00 96 PRO A C 1
ATOM 765 O O . PRO A 1 96 ? 10.001 -6.169 -23.236 1.00 85.00 96 PRO A O 1
ATOM 768 N N . GLN A 1 97 ? 7.851 -5.904 -22.655 1.00 83.00 97 GLN A N 1
ATOM 769 C CA . GLN A 1 97 ? 7.560 -4.869 -23.654 1.00 83.00 97 GLN A CA 1
ATOM 770 C C . GLN A 1 97 ? 8.152 -3.519 -23.238 1.00 83.00 97 GLN A C 1
ATOM 772 O O . GLN A 1 97 ? 8.576 -2.751 -24.093 1.00 83.00 97 GLN A O 1
ATOM 777 N N . TYR A 1 98 ? 8.182 -3.240 -21.931 1.00 79.62 98 TYR A N 1
ATOM 778 C CA . TYR A 1 98 ? 8.858 -2.069 -21.376 1.00 79.62 98 TYR A CA 1
ATOM 779 C C . TYR A 1 98 ? 10.374 -2.158 -21.593 1.00 79.62 98 TYR A C 1
ATOM 781 O O . TYR A 1 98 ? 10.950 -1.223 -22.131 1.00 79.62 98 TYR A O 1
ATOM 789 N N . ASP A 1 99 ? 11.002 -3.302 -21.301 1.00 81.94 99 ASP A N 1
ATOM 790 C CA . ASP A 1 99 ? 12.441 -3.507 -21.538 1.00 81.94 99 ASP A CA 1
ATOM 791 C C . ASP A 1 99 ? 12.828 -3.337 -23.015 1.00 81.94 99 ASP A C 1
ATOM 793 O O . ASP A 1 99 ? 13.894 -2.808 -23.330 1.00 81.94 99 ASP A O 1
ATOM 797 N N . GLU A 1 100 ? 11.970 -3.798 -23.931 1.00 84.31 100 GLU A N 1
ATOM 798 C CA . GLU A 1 100 ? 12.180 -3.649 -25.374 1.00 84.31 100 GLU A CA 1
ATOM 799 C C . GLU A 1 100 ? 12.029 -2.190 -25.829 1.00 84.31 100 GLU A C 1
ATOM 801 O O . GLU A 1 100 ? 12.787 -1.726 -26.682 1.00 84.31 100 GLU A O 1
ATOM 806 N N . GLN A 1 101 ? 11.070 -1.457 -25.255 1.00 78.12 101 GLN A N 1
ATOM 807 C CA . GLN A 1 101 ? 10.831 -0.048 -25.566 1.00 78.12 101 GLN A CA 1
ATOM 808 C C . GLN A 1 101 ? 11.907 0.876 -24.968 1.00 78.12 101 GLN A C 1
ATOM 810 O O . GLN A 1 101 ? 12.284 1.856 -25.613 1.00 78.12 101 GLN A O 1
ATOM 815 N N . TYR A 1 102 ? 12.424 0.547 -23.782 1.00 75.12 102 TYR A N 1
ATOM 816 C CA . TYR A 1 102 ? 13.401 1.337 -23.025 1.00 75.12 102 TYR A CA 1
ATOM 817 C C . TYR A 1 102 ? 14.674 0.526 -22.744 1.00 75.12 102 TYR A C 1
ATOM 819 O O . TYR A 1 102 ? 14.969 0.183 -21.591 1.00 75.12 102 TYR A O 1
ATOM 827 N N . PRO A 1 103 ? 15.466 0.205 -23.784 1.00 75.00 103 PRO A N 1
ATOM 828 C CA . PRO A 1 103 ? 16.678 -0.581 -23.618 1.00 75.00 103 PRO A CA 1
ATOM 829 C C . PRO A 1 103 ? 17.672 0.163 -22.717 1.00 75.00 103 PRO A C 1
ATOM 831 O O . PRO A 1 103 ? 18.179 1.226 -23.069 1.00 75.00 103 PRO A O 1
ATOM 834 N N . GLY A 1 104 ? 17.971 -0.420 -21.554 1.00 67.38 104 GLY A N 1
ATOM 835 C CA . GLY A 1 104 ? 18.872 0.165 -20.557 1.00 67.38 104 GLY A CA 1
ATOM 836 C C . GLY A 1 104 ? 18.182 0.876 -19.390 1.00 67.38 104 GLY A C 1
ATOM 837 O O . GLY A 1 104 ? 18.897 1.424 -18.549 1.00 67.38 104 GLY A O 1
ATOM 838 N N . SER A 1 105 ? 16.843 0.844 -19.298 1.00 69.81 105 SER A N 1
ATOM 839 C CA . SER A 1 105 ? 16.140 1.278 -18.083 1.00 69.81 105 SER A CA 1
ATOM 840 C C . SER A 1 105 ? 16.651 0.510 -16.858 1.00 69.81 105 SER A C 1
ATOM 842 O O . SER A 1 105 ? 16.871 -0.704 -16.892 1.00 69.81 105 SER A O 1
ATOM 844 N N . VAL A 1 106 ? 16.860 1.232 -15.757 1.00 70.75 106 VAL A N 1
ATOM 845 C CA . VAL A 1 106 ? 17.282 0.665 -1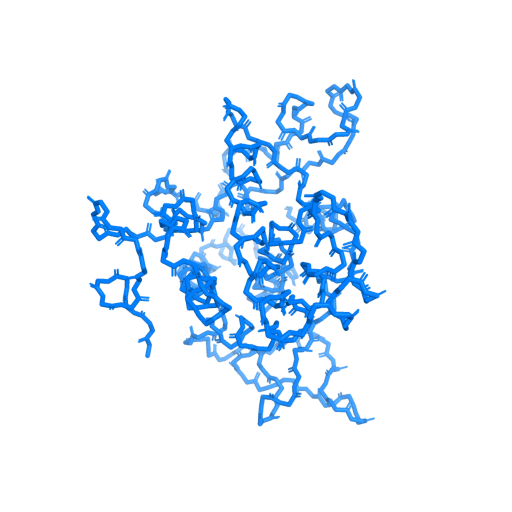4.465 1.00 70.75 106 VAL A CA 1
ATOM 846 C C . VAL A 1 106 ? 16.101 0.119 -13.655 1.00 70.75 106 VAL A C 1
ATOM 848 O O . VAL A 1 106 ? 16.304 -0.540 -12.627 1.00 70.75 106 VAL A O 1
ATOM 851 N N . SER A 1 107 ? 14.870 0.346 -14.125 1.00 75.19 107 SER A N 1
ATOM 852 C CA . SER A 1 107 ? 13.635 -0.123 -13.501 1.00 75.19 107 SER A CA 1
ATOM 853 C C . SER A 1 107 ? 13.458 -1.633 -13.664 1.00 75.19 107 SER A C 1
ATOM 855 O O . SER A 1 107 ? 12.679 -2.117 -14.475 1.00 75.19 107 SER A O 1
ATOM 857 N N . THR A 1 108 ? 14.176 -2.401 -12.842 1.00 87.31 108 THR A N 1
ATOM 858 C CA . THR A 1 108 ? 14.033 -3.863 -12.798 1.00 87.31 108 THR A CA 1
ATOM 859 C C . THR A 1 108 ? 12.626 -4.290 -12.371 1.00 87.31 108 THR A C 1
ATOM 861 O O . THR A 1 108 ? 11.949 -3.586 -11.613 1.00 87.31 108 THR A O 1
ATOM 864 N N . MET A 1 109 ? 12.236 -5.519 -12.719 1.00 90.81 109 MET A N 1
ATOM 865 C CA . MET A 1 109 ? 10.960 -6.122 -12.316 1.00 90.81 109 MET A CA 1
ATOM 866 C C . MET A 1 109 ? 10.709 -5.976 -10.814 1.00 90.81 109 MET A C 1
ATOM 868 O O . MET A 1 109 ? 9.631 -5.564 -10.388 1.00 90.81 109 MET A O 1
ATOM 872 N N . CYS A 1 110 ? 11.716 -6.273 -9.987 1.00 93.25 110 CYS A N 1
ATOM 873 C CA . CYS A 1 110 ? 11.579 -6.166 -8.539 1.00 93.25 110 CYS A CA 1
ATOM 874 C C . CYS A 1 110 ? 11.388 -4.711 -8.071 1.00 93.25 110 CYS A C 1
ATOM 876 O O . CYS A 1 110 ? 10.681 -4.490 -7.087 1.00 93.25 110 CYS A O 1
ATOM 878 N N . THR A 1 111 ? 11.982 -3.728 -8.758 1.00 92.31 111 THR A N 1
ATOM 879 C CA . THR A 1 111 ? 11.786 -2.292 -8.485 1.00 92.31 111 THR A CA 1
ATOM 880 C C . THR A 1 111 ? 10.351 -1.872 -8.799 1.00 92.31 111 THR A C 1
ATOM 882 O O . THR A 1 111 ? 9.687 -1.272 -7.955 1.00 92.31 111 THR A O 1
ATOM 885 N N . MET A 1 112 ? 9.814 -2.264 -9.954 1.00 92.38 112 MET A N 1
ATOM 886 C CA . MET A 1 112 ? 8.430 -1.948 -10.335 1.00 92.38 112 MET A CA 1
ATOM 887 C C . MET A 1 112 ? 7.398 -2.572 -9.384 1.00 92.38 112 MET A C 1
ATOM 889 O O . MET A 1 112 ? 6.395 -1.943 -9.020 1.00 92.38 112 MET A O 1
ATOM 893 N N . LEU A 1 113 ? 7.663 -3.802 -8.930 1.00 95.50 113 LEU A N 1
ATOM 894 C CA . LEU A 1 113 ? 6.864 -4.467 -7.900 1.00 95.50 113 LEU A CA 1
ATOM 895 C C . LEU A 1 113 ? 6.976 -3.738 -6.553 1.00 95.50 113 LEU A C 1
ATOM 897 O O . LEU A 1 113 ? 5.961 -3.548 -5.889 1.00 95.50 113 LEU A O 1
ATOM 901 N N . ALA A 1 114 ? 8.169 -3.271 -6.165 1.00 96.06 114 ALA A N 1
ATOM 902 C CA . ALA A 1 114 ? 8.377 -2.475 -4.951 1.00 96.06 114 ALA A CA 1
ATOM 903 C C . ALA A 1 114 ? 7.612 -1.143 -4.971 1.00 96.06 114 ALA A C 1
ATOM 905 O O . ALA A 1 114 ? 7.011 -0.773 -3.960 1.00 96.06 114 ALA A O 1
ATOM 906 N N . ARG A 1 115 ? 7.572 -0.450 -6.114 1.00 95.50 115 ARG A N 1
ATOM 907 C CA . ARG A 1 115 ? 6.785 0.783 -6.283 1.00 95.50 115 ARG A CA 1
ATOM 908 C C . ARG A 1 115 ? 5.284 0.523 -6.130 1.00 95.50 115 ARG A C 1
ATOM 910 O O . ARG A 1 115 ? 4.608 1.220 -5.377 1.00 95.50 115 ARG A O 1
ATOM 917 N N . SER A 1 116 ? 4.776 -0.534 -6.761 1.00 96.81 116 SER A N 1
ATOM 918 C CA . SER A 1 116 ? 3.355 -0.910 -6.665 1.00 96.81 116 SER A CA 1
ATOM 919 C C . SER A 1 116 ? 2.956 -1.400 -5.282 1.00 96.81 116 SER A C 1
ATOM 921 O O . SER A 1 116 ? 1.890 -1.048 -4.788 1.00 96.81 116 SER A O 1
ATOM 923 N N . PHE A 1 117 ? 3.835 -2.145 -4.619 1.00 98.31 117 PHE A N 1
ATOM 924 C CA . PHE A 1 117 ? 3.670 -2.533 -3.226 1.00 98.31 117 PHE A CA 1
ATOM 925 C C . PHE A 1 117 ? 3.541 -1.313 -2.304 1.00 98.31 117 PHE A C 1
ATOM 927 O O . PHE A 1 117 ? 2.638 -1.269 -1.471 1.00 98.31 117 PHE A O 1
ATOM 934 N N . ALA A 1 118 ? 4.397 -0.303 -2.486 1.00 98.19 118 ALA A N 1
ATOM 935 C CA . ALA A 1 118 ? 4.343 0.925 -1.702 1.00 98.19 118 ALA A CA 1
ATOM 936 C C . ALA A 1 118 ? 3.064 1.737 -1.957 1.00 98.19 118 ALA A C 1
ATOM 938 O O . ALA A 1 118 ? 2.478 2.263 -1.013 1.00 98.19 118 ALA A O 1
ATOM 939 N N . ASP A 1 119 ? 2.589 1.794 -3.204 1.00 97.94 119 ASP A N 1
ATOM 940 C CA . ASP A 1 119 ? 1.324 2.458 -3.536 1.00 97.94 119 ASP A CA 1
ATOM 941 C C . ASP A 1 119 ? 0.102 1.735 -2.955 1.00 97.94 119 ASP A C 1
ATOM 943 O O . ASP A 1 119 ? -0.795 2.389 -2.426 1.00 97.94 119 ASP A O 1
ATOM 947 N N . ILE A 1 120 ? 0.070 0.395 -2.985 1.00 98.12 120 ILE A N 1
ATOM 948 C CA . ILE A 1 120 ? -0.961 -0.385 -2.276 1.00 98.12 120 ILE A CA 1
ATOM 949 C C . ILE A 1 120 ? -0.915 -0.050 -0.780 1.00 98.12 120 ILE A C 1
ATOM 951 O O . ILE A 1 120 ? -1.957 0.204 -0.177 1.00 98.12 120 ILE A O 1
ATOM 955 N N . GLY A 1 121 ? 0.282 0.011 -0.192 1.00 98.19 121 GLY A N 1
ATOM 956 C CA . GLY A 1 121 ? 0.467 0.399 1.204 1.00 98.19 121 GLY A CA 1
ATOM 957 C C . GLY A 1 121 ? -0.075 1.791 1.514 1.00 98.19 121 GLY A C 1
ATOM 958 O O . GLY A 1 121 ? -0.749 1.975 2.524 1.00 98.19 121 GLY A O 1
ATOM 959 N N . ASP A 1 122 ? 0.165 2.779 0.655 1.00 98.19 122 ASP A N 1
ATOM 960 C CA . ASP A 1 122 ? -0.360 4.135 0.848 1.00 98.19 122 ASP A CA 1
ATOM 961 C C . ASP A 1 122 ? -1.877 4.225 0.680 1.00 98.19 122 ASP A C 1
ATOM 963 O O . ASP A 1 122 ? -2.519 4.959 1.433 1.00 98.19 122 ASP A O 1
ATOM 967 N N . ILE A 1 123 ? -2.476 3.438 -0.218 1.00 97.44 123 ILE A N 1
ATOM 968 C CA . ILE A 1 123 ? -3.939 3.311 -0.312 1.00 97.44 123 ILE A CA 1
ATOM 969 C C . ILE A 1 123 ? -4.494 2.756 1.002 1.00 97.44 123 ILE A C 1
ATOM 971 O O . ILE A 1 123 ? -5.410 3.328 1.591 1.00 97.44 123 ILE A O 1
ATOM 975 N N . ILE A 1 124 ? -3.915 1.665 1.511 1.00 98.12 124 ILE A N 1
ATOM 976 C CA . ILE A 1 124 ? -4.385 1.036 2.748 1.00 98.12 124 ILE A CA 1
ATOM 977 C C . ILE A 1 124 ? -4.159 1.922 3.967 1.00 98.12 124 ILE A C 1
ATOM 979 O O . ILE A 1 124 ? -5.001 1.900 4.858 1.00 98.12 124 ILE A O 1
ATOM 983 N N . ARG A 1 125 ? -3.107 2.742 3.996 1.00 97.81 125 ARG A N 1
ATOM 984 C CA . ARG A 1 125 ? -2.784 3.645 5.116 1.00 97.81 125 ARG A CA 1
ATOM 985 C C . ARG A 1 125 ? -3.434 5.024 5.040 1.00 97.81 125 ARG A C 1
ATOM 987 O O . ARG A 1 125 ? -3.389 5.763 6.016 1.00 97.81 125 ARG A O 1
ATOM 994 N N . GLY A 1 126 ? -4.061 5.362 3.915 1.00 96.25 126 GLY A N 1
ATOM 995 C CA . GLY A 1 126 ? -4.731 6.652 3.710 1.00 96.25 126 GLY A CA 1
ATOM 996 C C . GLY A 1 126 ? -3.768 7.774 3.343 1.00 96.25 126 GLY A C 1
ATOM 997 O O . GLY A 1 126 ? -4.093 8.949 3.482 1.00 96.25 126 GLY A O 1
ATOM 998 N N . LYS A 1 127 ? -2.575 7.405 2.873 1.00 95.62 127 LYS A N 1
ATOM 999 C CA . LYS A 1 127 ? -1.488 8.304 2.468 1.00 95.62 127 LYS A CA 1
ATOM 1000 C C . LYS A 1 127 ? -1.421 8.520 0.958 1.00 95.62 127 LYS A C 1
ATOM 1002 O O . LYS A 1 127 ? -0.634 9.338 0.497 1.00 95.62 127 LYS A O 1
ATOM 1007 N N . ASP A 1 128 ? -2.225 7.788 0.188 1.00 95.81 128 ASP A N 1
ATOM 1008 C CA . ASP A 1 128 ? -2.216 7.899 -1.263 1.00 95.81 128 ASP A CA 1
ATOM 1009 C C . ASP A 1 128 ? -2.767 9.255 -1.736 1.00 95.81 128 ASP A C 1
ATOM 1011 O O . ASP A 1 128 ? -3.868 9.687 -1.360 1.00 95.81 128 ASP A O 1
ATOM 1015 N N . LEU A 1 129 ? -1.976 9.907 -2.583 1.00 94.06 129 LEU A N 1
ATOM 1016 C CA . LEU A 1 129 ? -2.200 11.230 -3.145 1.00 94.06 129 LEU A CA 1
ATOM 1017 C C . LEU A 1 129 ? -3.097 11.186 -4.390 1.00 94.06 129 LEU A C 1
ATOM 1019 O O . LEU A 1 129 ? -3.605 12.225 -4.802 1.00 94.06 129 LEU A O 1
ATOM 1023 N N . TYR A 1 130 ? -3.325 10.027 -5.017 1.00 92.62 130 TYR A N 1
ATOM 1024 C CA . TYR A 1 130 ? -4.074 9.957 -6.271 1.00 92.62 130 TYR A CA 1
ATOM 1025 C C . TYR A 1 130 ? -5.592 9.880 -6.035 1.00 92.62 130 TYR A C 1
ATOM 1027 O O . TYR A 1 130 ? -6.164 8.843 -5.702 1.00 92.62 130 TYR A O 1
ATOM 1035 N N . ASN A 1 131 ? -6.283 10.990 -6.295 1.00 87.31 131 ASN A N 1
ATOM 1036 C CA . ASN A 1 131 ? -7.743 11.088 -6.257 1.00 87.31 131 ASN A CA 1
ATOM 1037 C C . ASN A 1 131 ? -8.420 10.631 -7.557 1.00 87.31 131 ASN A C 1
ATOM 1039 O O . ASN A 1 131 ? -9.573 10.180 -7.536 1.00 87.31 131 ASN A O 1
ATOM 1043 N N . GLY A 1 132 ? -7.723 10.739 -8.689 1.00 85.00 132 GLY A N 1
ATOM 1044 C CA . GLY A 1 132 ? -8.233 10.367 -10.006 1.00 85.00 132 GLY A CA 1
ATOM 1045 C C . GLY A 1 132 ? -9.513 11.097 -10.434 1.00 85.00 132 GLY A C 1
ATOM 1046 O O . GLY A 1 132 ? -10.005 12.028 -9.797 1.00 85.00 132 GLY A O 1
ATOM 1047 N N . ASN A 1 133 ? -10.084 10.663 -11.560 1.00 81.19 133 ASN A N 1
ATOM 1048 C CA . ASN A 1 133 ? -11.291 11.282 -12.116 1.00 81.19 133 ASN A CA 1
ATOM 1049 C C . ASN A 1 133 ? -12.512 11.089 -11.206 1.00 81.19 133 ASN A C 1
ATOM 1051 O O . ASN A 1 133 ? -12.708 10.012 -10.639 1.00 81.19 133 ASN A O 1
ATOM 1055 N N . ASN A 1 134 ? -13.387 12.099 -11.149 1.00 80.38 134 ASN A N 1
ATOM 1056 C CA . ASN A 1 134 ? -14.658 12.066 -10.412 1.00 80.38 134 ASN A CA 1
ATOM 1057 C C . ASN A 1 134 ? -14.506 11.652 -8.938 1.00 80.38 134 ASN A C 1
ATOM 1059 O O . ASN A 1 134 ? -15.398 10.992 -8.392 1.00 80.38 134 ASN A O 1
ATOM 1063 N N . ARG A 1 135 ? -13.370 12.012 -8.318 1.00 80.00 135 ARG A N 1
ATOM 1064 C CA . ARG A 1 135 ? -13.064 11.735 -6.906 1.00 80.00 135 ARG A CA 1
ATOM 1065 C C . ARG A 1 135 ? -13.137 10.239 -6.566 1.00 80.00 135 ARG A C 1
ATOM 1067 O O . ARG A 1 135 ? -13.615 9.846 -5.504 1.00 80.00 135 ARG A O 1
ATOM 1074 N N . LYS A 1 136 ? -12.707 9.371 -7.491 1.00 84.88 136 LYS A N 1
ATOM 1075 C CA . LYS A 1 136 ? -12.670 7.912 -7.273 1.00 84.88 136 LYS A CA 1
ATOM 1076 C C . LYS A 1 136 ? -11.795 7.533 -6.073 1.00 84.88 136 LYS A C 1
ATOM 1078 O O . LYS A 1 136 ? -12.193 6.654 -5.316 1.00 84.88 136 LYS A O 1
ATOM 1083 N N . GLY A 1 137 ? -10.666 8.213 -5.884 1.00 86.81 137 GLY A N 1
ATOM 1084 C CA . GLY A 1 137 ? -9.781 8.023 -4.736 1.00 86.81 137 GLY A CA 1
ATOM 1085 C C . GLY A 1 137 ? -10.442 8.412 -3.415 1.00 86.81 137 GLY A C 1
ATOM 1086 O O . GLY A 1 137 ? -10.366 7.637 -2.472 1.00 86.81 137 GLY A O 1
ATOM 1087 N N . GLU A 1 138 ? -11.199 9.517 -3.359 1.00 90.19 138 GLU A N 1
ATOM 1088 C CA . GLU A 1 138 ? -11.978 9.884 -2.158 1.00 90.19 138 GLU A CA 1
ATOM 1089 C C . GLU A 1 138 ? -13.010 8.802 -1.798 1.00 90.19 138 GLU A C 1
ATOM 1091 O O . GLU A 1 138 ? -13.186 8.472 -0.629 1.00 90.19 138 GLU A O 1
ATOM 1096 N N . LYS A 1 139 ? -13.670 8.202 -2.799 1.00 91.56 139 LYS A N 1
ATOM 1097 C CA . LYS A 1 139 ? -14.636 7.111 -2.578 1.00 91.56 139 LYS A CA 1
ATOM 1098 C C . LYS A 1 139 ? -13.972 5.833 -2.069 1.00 91.56 139 LYS A C 1
ATOM 1100 O O . LYS A 1 139 ? -14.541 5.159 -1.216 1.00 91.56 139 LYS A O 1
ATOM 1105 N N . LEU A 1 140 ? -12.806 5.481 -2.612 1.00 92.62 140 LEU A N 1
ATOM 1106 C CA . LEU A 1 140 ? -12.025 4.340 -2.133 1.00 92.62 140 LEU A CA 1
ATOM 1107 C C . LEU A 1 140 ? -11.543 4.584 -0.699 1.00 92.62 140 LEU A C 1
ATOM 1109 O O . LEU A 1 140 ? -11.723 3.722 0.152 1.00 92.62 140 LEU A O 1
ATOM 1113 N N . GLU A 1 141 ? -11.018 5.773 -0.416 1.00 95.31 141 GLU A N 1
ATOM 1114 C CA . GLU A 1 141 ? -10.559 6.150 0.920 1.00 95.31 141 GLU A CA 1
ATOM 1115 C C . GLU A 1 141 ? -11.698 6.119 1.948 1.00 95.31 141 GLU A C 1
ATOM 1117 O O . GLU A 1 141 ? -11.534 5.555 3.027 1.00 95.31 141 GLU A O 1
ATOM 1122 N N . ALA A 1 142 ? -12.886 6.625 1.597 1.00 94.81 142 ALA A N 1
ATOM 1123 C CA . ALA A 1 142 ? -14.069 6.533 2.453 1.00 94.81 142 ALA A CA 1
ATOM 1124 C C . ALA A 1 142 ? -14.446 5.074 2.769 1.00 94.81 142 ALA A C 1
ATOM 1126 O O . ALA A 1 142 ? -14.726 4.747 3.920 1.00 94.81 142 ALA A O 1
ATOM 1127 N N . LYS A 1 143 ? -14.382 4.173 1.780 1.00 94.19 143 LYS A N 1
ATOM 1128 C CA . LYS A 1 143 ? -14.623 2.739 2.007 1.00 94.19 143 LYS A CA 1
ATOM 1129 C C . LYS A 1 143 ? -13.572 2.100 2.905 1.00 94.19 143 LYS A C 1
ATOM 1131 O O . LYS A 1 143 ? -13.924 1.357 3.813 1.00 94.19 143 LYS A O 1
ATOM 1136 N N . ILE A 1 144 ? -12.292 2.394 2.687 1.00 96.56 144 ILE A N 1
ATOM 1137 C CA . ILE A 1 144 ? -11.224 1.857 3.539 1.00 96.56 144 ILE A CA 1
ATOM 1138 C C . ILE A 1 144 ? -11.396 2.365 4.975 1.00 96.56 144 ILE A C 1
ATOM 1140 O O . ILE A 1 144 ? -11.275 1.580 5.915 1.00 96.56 144 ILE A O 1
ATOM 1144 N N . LYS A 1 145 ? -11.776 3.634 5.160 1.00 96.69 145 LYS A N 1
ATOM 1145 C CA . LYS A 1 145 ? -12.1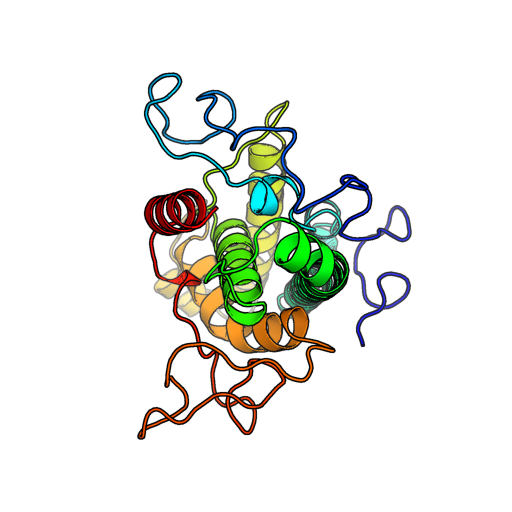31 4.189 6.472 1.00 96.69 145 LYS A CA 1
ATOM 1146 C C . LYS A 1 145 ? -13.264 3.399 7.141 1.00 96.69 145 LYS A C 1
ATOM 1148 O O . LYS A 1 145 ? -13.121 3.020 8.301 1.00 96.69 145 LYS A O 1
ATOM 1153 N N . GLU A 1 146 ? -14.338 3.070 6.419 1.00 96.06 146 GLU A N 1
ATOM 1154 C CA . GLU A 1 146 ? -15.417 2.204 6.931 1.00 96.06 146 GLU A CA 1
ATOM 1155 C C . GLU A 1 146 ? -14.917 0.800 7.316 1.00 96.06 146 GLU A C 1
ATOM 1157 O O . GLU A 1 146 ? -15.337 0.238 8.332 1.00 96.06 146 GLU A O 1
ATOM 1162 N N . TYR A 1 147 ? -13.998 0.223 6.538 1.00 96.62 147 TYR A N 1
ATOM 1163 C CA . TYR A 1 147 ? -13.419 -1.088 6.842 1.00 96.62 147 TYR A CA 1
ATOM 1164 C C . TYR A 1 147 ? -12.620 -1.049 8.147 1.00 96.62 147 TYR A C 1
ATOM 1166 O O . TYR A 1 147 ? -12.789 -1.911 9.013 1.00 96.62 147 TYR A O 1
ATOM 1174 N N . PHE A 1 148 ? -11.794 -0.022 8.336 1.00 97.44 148 PHE A N 1
ATOM 1175 C CA . PHE A 1 148 ? -11.017 0.138 9.562 1.00 97.44 148 PHE A CA 1
ATOM 1176 C C . PHE A 1 148 ? -11.870 0.524 10.769 1.00 97.44 148 PHE A C 1
ATOM 1178 O O . PHE A 1 148 ? -11.578 0.055 11.868 1.00 97.44 148 PHE A O 1
ATOM 1185 N N . GLN A 1 149 ? -12.978 1.242 10.573 1.00 96.69 149 GLN A N 1
ATOM 1186 C CA . GLN A 1 149 ? -13.988 1.417 11.615 1.00 96.69 149 GLN A CA 1
ATOM 1187 C C . GLN A 1 149 ? -14.517 0.059 12.098 1.00 96.69 149 GLN A C 1
ATOM 1189 O O . GLN A 1 149 ? -14.567 -0.190 13.303 1.00 96.69 149 GLN A O 1
ATOM 1194 N N . LYS A 1 150 ? -14.874 -0.853 11.182 1.00 95.88 150 LYS A N 1
ATOM 1195 C CA . LYS A 1 150 ? -15.357 -2.199 11.544 1.00 95.88 150 LYS A CA 1
ATOM 1196 C C . LYS A 1 150 ? -14.309 -3.012 12.297 1.00 95.88 150 LYS A C 1
ATOM 1198 O O . LYS A 1 150 ? -14.646 -3.680 13.276 1.00 95.88 150 LYS A O 1
ATOM 1203 N N . ILE A 1 151 ? -13.048 -2.936 11.876 1.00 96.25 151 ILE A N 1
ATOM 1204 C CA . ILE A 1 151 ? -11.931 -3.589 12.571 1.00 96.25 151 ILE A CA 1
ATOM 1205 C C . ILE A 1 151 ? -11.761 -2.996 13.976 1.00 96.25 151 ILE A C 1
ATOM 1207 O O . ILE A 1 151 ? -11.675 -3.746 14.947 1.00 96.25 151 ILE A O 1
ATOM 1211 N N . TYR A 1 152 ? -11.786 -1.669 14.116 1.00 96.25 152 TYR A N 1
ATOM 1212 C CA . TYR A 1 152 ? -11.694 -1.000 15.413 1.00 96.25 152 TYR A CA 1
ATOM 1213 C C . TYR A 1 152 ? -12.852 -1.387 16.347 1.00 96.25 152 TYR A C 1
ATOM 1215 O O . TYR A 1 152 ? -12.619 -1.733 17.503 1.00 96.25 152 TYR A O 1
ATOM 1223 N N . GLU A 1 153 ? -14.092 -1.434 15.849 1.00 95.06 153 GLU A N 1
ATOM 1224 C CA . GLU A 1 153 ? -15.259 -1.906 16.610 1.00 95.06 153 GLU A CA 1
ATOM 1225 C C . GLU A 1 153 ? -15.068 -3.347 17.125 1.00 95.06 153 GLU A C 1
ATOM 1227 O O . GLU A 1 153 ? -15.435 -3.652 18.263 1.00 95.06 153 GLU A O 1
ATOM 1232 N N . GLN A 1 154 ? -14.489 -4.241 16.315 1.00 94.25 154 GLN A N 1
ATOM 1233 C CA . GLN A 1 154 ? -14.173 -5.618 16.722 1.00 94.25 154 GLN A CA 1
ATOM 1234 C C . GLN A 1 154 ? -13.078 -5.661 17.798 1.00 94.25 154 GLN A C 1
ATOM 1236 O O . GLN A 1 154 ? -13.202 -6.422 18.760 1.00 94.25 154 GLN A O 1
ATOM 1241 N N . LEU A 1 155 ? -12.042 -4.824 17.679 1.00 94.88 155 LEU A N 1
ATOM 1242 C CA . LEU A 1 155 ? -10.986 -4.699 18.688 1.00 94.88 155 LEU A CA 1
ATOM 1243 C C . LEU A 1 155 ? -11.540 -4.178 20.016 1.00 94.88 155 LEU A C 1
ATOM 1245 O O . LEU A 1 155 ? -11.289 -4.786 21.051 1.00 94.88 155 LEU A O 1
ATOM 1249 N N . VAL A 1 156 ? -12.369 -3.132 19.988 1.00 95.12 156 VAL A N 1
ATOM 1250 C CA . VAL A 1 156 ? -13.020 -2.566 21.181 1.00 95.12 156 VAL A CA 1
ATOM 1251 C C . VAL A 1 156 ? -13.941 -3.579 21.866 1.00 95.12 156 VAL A C 1
ATOM 1253 O O . VAL A 1 156 ? -14.021 -3.606 23.092 1.00 95.12 156 VAL A O 1
ATOM 1256 N N . LYS A 1 157 ? -14.632 -4.436 21.104 1.00 95.62 157 LYS A N 1
ATOM 1257 C CA . LYS A 1 157 ? -15.439 -5.528 21.677 1.00 95.62 157 LYS A CA 1
ATOM 1258 C C . LYS A 1 157 ? -14.588 -6.577 22.395 1.00 95.62 157 LYS A C 1
ATOM 1260 O O . LYS A 1 157 ? -15.069 -7.174 23.352 1.00 95.62 157 LYS A O 1
ATOM 1265 N N . LYS A 1 158 ? -13.363 -6.820 21.920 1.00 95.06 158 LYS A N 1
ATOM 1266 C CA . LYS A 1 158 ? -12.437 -7.808 22.490 1.00 95.06 158 LYS A CA 1
ATOM 1267 C C . LYS A 1 158 ? -11.690 -7.259 23.706 1.00 95.06 158 LYS A C 1
ATOM 1269 O O . LYS A 1 158 ? -11.591 -7.949 24.713 1.00 95.06 158 LYS A O 1
ATOM 1274 N N . ASP A 1 159 ? -11.169 -6.043 23.594 1.00 96.19 159 ASP A N 1
ATOM 1275 C CA . ASP A 1 159 ? -10.448 -5.325 24.642 1.00 96.19 159 ASP A CA 1
ATOM 1276 C C . ASP A 1 159 ? -10.658 -3.816 24.465 1.00 96.19 159 ASP A C 1
ATOM 1278 O O . ASP A 1 159 ? -9.948 -3.127 23.726 1.00 96.19 159 ASP A O 1
ATOM 1282 N N . LYS A 1 160 ? -11.684 -3.302 25.145 1.00 94.75 160 LYS A N 1
ATOM 1283 C CA . LYS A 1 160 ? -12.083 -1.897 25.057 1.00 94.75 160 LYS A CA 1
ATOM 1284 C C . LYS A 1 160 ? -10.984 -0.955 25.533 1.00 94.75 160 LYS A C 1
ATOM 1286 O O . LYS A 1 160 ? -10.790 0.092 24.919 1.00 94.75 160 LYS A O 1
ATOM 1291 N N . GLU A 1 161 ? -10.322 -1.291 26.635 1.00 95.38 161 GLU A N 1
ATOM 1292 C CA . GLU A 1 161 ? -9.354 -0.408 27.282 1.00 95.38 161 GLU A CA 1
ATOM 1293 C C . GLU A 1 161 ? -8.037 -0.395 26.504 1.00 95.38 161 GLU A C 1
ATOM 1295 O O . GLU A 1 161 ? -7.533 0.687 26.196 1.00 95.38 161 GLU A O 1
ATOM 1300 N N . GLY A 1 162 ? -7.550 -1.558 26.061 1.00 95.44 162 GLY A N 1
ATOM 1301 C CA . GLY A 1 162 ? -6.363 -1.660 25.210 1.00 95.44 162 GLY A CA 1
ATOM 1302 C C . GLY A 1 162 ? -6.536 -0.981 23.850 1.00 95.44 162 GLY A C 1
ATOM 1303 O O . GLY A 1 162 ? -5.686 -0.184 23.448 1.00 95.44 162 GLY A O 1
ATOM 1304 N N . ALA A 1 163 ? -7.662 -1.213 23.162 1.00 94.44 163 ALA A N 1
ATOM 1305 C CA . ALA A 1 163 ? -7.925 -0.606 21.854 1.00 94.44 163 ALA A CA 1
ATOM 1306 C C . ALA A 1 163 ? -8.036 0.925 21.935 1.00 94.44 163 ALA A C 1
ATOM 1308 O O . ALA A 1 163 ? -7.426 1.628 21.128 1.00 94.44 163 ALA A O 1
ATOM 1309 N N . LYS A 1 164 ? -8.767 1.450 22.928 1.00 94.25 164 LYS A N 1
ATOM 1310 C CA . LYS A 1 164 ? -8.895 2.900 23.139 1.00 94.25 164 LYS A CA 1
ATOM 1311 C C . LYS A 1 164 ? -7.584 3.548 23.564 1.00 94.25 164 LYS A C 1
ATOM 1313 O O . LYS A 1 164 ? -7.258 4.614 23.060 1.00 94.25 164 LYS A O 1
ATOM 1318 N N . THR A 1 165 ? -6.824 2.910 24.450 1.00 96.81 165 THR A N 1
ATOM 1319 C CA . THR A 1 165 ? -5.542 3.451 24.925 1.00 96.81 165 THR A CA 1
ATOM 1320 C C . THR A 1 165 ? -4.517 3.512 23.798 1.00 96.81 165 THR A C 1
ATOM 1322 O O . THR A 1 165 ? -3.809 4.507 23.658 1.00 96.81 165 THR A O 1
ATOM 1325 N N . HIS A 1 166 ? -4.435 2.466 22.971 1.00 95.81 166 HIS A N 1
ATOM 1326 C CA . HIS A 1 166 ? -3.427 2.408 21.917 1.00 95.81 166 HIS A CA 1
ATOM 1327 C C . HIS A 1 166 ? -3.818 3.222 20.681 1.00 95.81 166 HIS A C 1
ATOM 1329 O O . HIS A 1 166 ? -2.979 3.965 20.179 1.00 95.81 166 HIS A O 1
ATOM 1335 N N . TYR A 1 167 ? -5.057 3.129 20.194 1.00 95.81 167 TYR A N 1
ATOM 1336 C CA . TYR A 1 167 ? -5.468 3.786 18.942 1.00 95.81 167 TYR A CA 1
ATOM 1337 C C . TYR A 1 167 ? -6.194 5.123 19.136 1.00 95.81 167 TYR A C 1
ATOM 1339 O O . TYR A 1 167 ? -6.269 5.908 18.193 1.00 95.81 167 TYR A O 1
ATOM 1347 N N . GLY A 1 168 ? -6.693 5.409 20.340 1.00 90.94 168 GLY A N 1
ATOM 1348 C CA . GLY A 1 168 ? -7.453 6.623 20.626 1.00 90.94 168 GLY A CA 1
ATOM 1349 C C . GLY A 1 168 ? -8.803 6.669 19.911 1.00 90.94 168 GLY A C 1
ATOM 1350 O O . GLY A 1 168 ? -9.354 5.639 19.513 1.00 90.94 168 GLY A O 1
ATOM 1351 N N . ASP A 1 169 ? -9.317 7.890 19.761 1.00 86.25 169 ASP A N 1
ATOM 1352 C CA . ASP A 1 169 ? -10.552 8.208 19.039 1.00 86.25 169 ASP A CA 1
ATOM 1353 C C . ASP A 1 169 ? -10.233 8.920 17.695 1.00 86.25 169 ASP A C 1
ATOM 1355 O O . ASP A 1 169 ? -10.902 9.875 17.306 1.00 86.25 169 ASP A O 1
ATOM 1359 N N . ASP A 1 170 ? -9.178 8.486 16.988 1.00 91.75 170 ASP A N 1
ATOM 1360 C CA . ASP A 1 170 ? -8.843 8.982 15.642 1.00 91.75 170 ASP A CA 1
ATOM 1361 C C . ASP A 1 170 ? -9.887 8.516 14.621 1.00 91.75 170 ASP A C 1
ATOM 1363 O O . ASP A 1 170 ? -9.964 7.331 14.292 1.00 91.75 170 ASP A O 1
ATOM 1367 N N . GLU A 1 171 ? -10.657 9.459 14.077 1.00 92.19 171 GLU A N 1
ATOM 1368 C CA . GLU A 1 171 ? -11.689 9.166 13.086 1.00 92.19 171 GLU A CA 1
ATOM 1369 C C . GLU A 1 171 ? -11.142 8.461 11.844 1.00 92.19 171 GLU A C 1
ATOM 1371 O O . GLU A 1 171 ? -11.867 7.678 11.241 1.00 92.19 171 GLU A O 1
ATOM 1376 N N . ASN A 1 172 ? -9.902 8.742 11.431 1.00 95.19 172 ASN A N 1
ATOM 1377 C CA . ASN A 1 172 ? -9.303 8.172 10.219 1.00 95.19 172 ASN A CA 1
ATOM 1378 C C . ASN A 1 172 ? -8.515 6.885 10.485 1.00 95.19 172 ASN A C 1
ATOM 1380 O O . ASN A 1 172 ? -8.050 6.245 9.536 1.00 95.19 172 ASN A O 1
ATOM 1384 N N . TYR A 1 173 ? -8.398 6.492 11.755 1.00 97.38 173 TYR A N 1
ATOM 1385 C CA . TYR A 1 173 ? -7.734 5.271 12.196 1.00 97.38 173 TYR A CA 1
ATOM 1386 C C . TYR A 1 173 ? -6.286 5.145 11.702 1.00 97.38 173 TYR A C 1
ATOM 1388 O O . TYR A 1 173 ? -5.812 4.026 11.508 1.00 97.38 173 TYR A O 1
ATOM 1396 N N . TYR A 1 174 ? -5.558 6.246 11.491 1.00 97.12 174 TYR A N 1
ATOM 1397 C CA . TYR A 1 174 ? -4.232 6.222 10.866 1.00 97.12 174 TYR A CA 1
ATOM 1398 C C . TYR A 1 174 ? -3.274 5.299 11.612 1.00 97.12 174 TYR A C 1
ATOM 1400 O O . TYR A 1 174 ? -2.639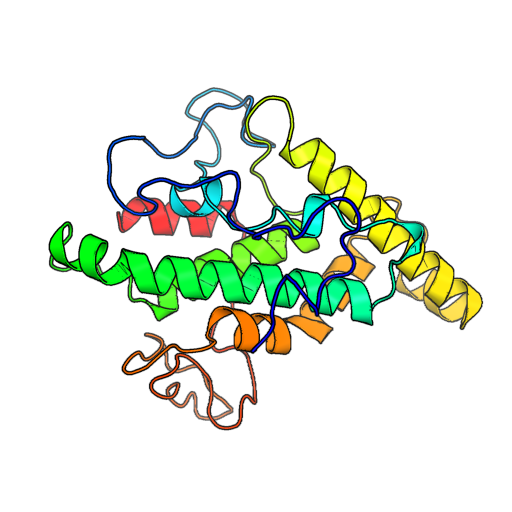 4.452 10.992 1.00 97.12 174 TYR A O 1
ATOM 1408 N N . LYS A 1 175 ? -3.232 5.376 12.947 1.00 97.81 175 LYS A N 1
ATOM 1409 C CA . LYS A 1 175 ? -2.373 4.491 13.748 1.00 97.81 175 LYS A CA 1
ATOM 1410 C C . LYS A 1 175 ? -2.740 3.010 13.583 1.00 97.81 175 LYS A C 1
ATOM 1412 O O . LYS A 1 175 ? -1.856 2.176 13.431 1.00 97.81 175 LYS A O 1
ATOM 1417 N N . LEU A 1 176 ? -4.033 2.683 13.554 1.00 97.69 176 LEU A N 1
ATOM 1418 C CA . LEU A 1 176 ? -4.498 1.313 13.309 1.00 97.69 176 LEU A CA 1
ATOM 1419 C C . LEU A 1 176 ? -4.150 0.839 11.893 1.00 97.69 176 LEU A C 1
ATOM 1421 O O . LEU A 1 176 ? -3.777 -0.317 11.713 1.00 97.69 176 LEU A O 1
ATOM 1425 N N . ARG A 1 177 ? -4.253 1.716 10.894 1.00 98.19 177 ARG A N 1
ATOM 1426 C CA . ARG A 1 177 ? -3.926 1.407 9.498 1.00 98.19 177 ARG A CA 1
ATOM 1427 C C . ARG A 1 177 ? -2.427 1.190 9.290 1.00 98.19 177 ARG A C 1
ATOM 1429 O O . ARG A 1 177 ? -2.057 0.270 8.565 1.00 98.19 177 ARG A O 1
ATOM 1436 N N . GLU A 1 178 ? -1.579 1.989 9.940 1.00 98.19 178 GLU A N 1
ATOM 1437 C CA . GLU A 1 178 ? -0.120 1.799 9.952 1.00 98.19 178 GLU A CA 1
ATOM 1438 C C . GLU A 1 178 ? 0.263 0.463 10.595 1.00 98.19 178 GLU A C 1
ATOM 1440 O O . GLU A 1 178 ? 0.949 -0.333 9.956 1.00 98.19 178 GLU A O 1
ATOM 1445 N N . ASP A 1 179 ? -0.238 0.180 11.804 1.00 97.94 179 ASP A N 1
ATOM 1446 C CA . ASP A 1 179 ? 0.028 -1.082 12.508 1.00 97.94 179 ASP A CA 1
ATOM 1447 C C . ASP A 1 179 ? -0.480 -2.288 11.700 1.00 97.94 179 ASP A C 1
ATOM 1449 O O . ASP A 1 179 ? 0.181 -3.325 11.622 1.00 97.94 179 ASP A O 1
ATOM 1453 N N . TRP A 1 180 ? -1.649 -2.161 11.060 1.00 98.25 180 TRP A N 1
ATOM 1454 C CA . TRP A 1 180 ? -2.193 -3.208 10.199 1.00 98.25 180 TRP A CA 1
ATOM 1455 C C . TRP A 1 180 ? -1.304 -3.454 8.983 1.00 98.25 180 TRP A C 1
ATOM 1457 O O . TRP A 1 180 ? -1.048 -4.610 8.650 1.00 98.25 180 TRP A O 1
ATOM 1467 N N . TRP A 1 181 ? -0.823 -2.403 8.313 1.00 98.44 181 TRP A N 1
ATOM 1468 C CA . TRP A 1 181 ? 0.094 -2.571 7.189 1.00 98.44 181 TRP A CA 1
ATOM 1469 C C . TRP A 1 181 ? 1.392 -3.230 7.652 1.00 98.44 181 TRP A C 1
ATOM 1471 O O . TRP A 1 181 ? 1.774 -4.246 7.081 1.00 98.44 181 TRP A O 1
ATOM 1481 N N . ASP A 1 182 ? 2.020 -2.735 8.719 1.00 98.00 182 ASP A N 1
ATOM 1482 C CA . ASP A 1 182 ? 3.270 -3.284 9.256 1.00 98.00 182 ASP A CA 1
ATOM 1483 C C . ASP A 1 182 ? 3.158 -4.780 9.595 1.00 98.00 182 ASP A C 1
ATOM 1485 O O . ASP A 1 182 ? 3.996 -5.584 9.178 1.00 98.00 182 ASP A O 1
ATOM 1489 N N . ALA A 1 183 ? 2.055 -5.180 10.235 1.00 97.44 183 ALA A N 1
ATOM 1490 C CA . ALA A 1 183 ? 1.792 -6.571 10.594 1.00 97.44 183 ALA A CA 1
ATOM 1491 C C . ALA A 1 183 ? 1.573 -7.500 9.384 1.00 97.44 183 ALA A C 1
ATOM 1493 O O . ALA A 1 183 ? 1.812 -8.704 9.483 1.00 97.44 183 ALA A O 1
ATOM 1494 N N . ASN A 1 184 ? 1.109 -6.970 8.247 1.00 97.81 184 ASN A N 1
ATOM 1495 C CA . ASN A 1 184 ? 0.656 -7.774 7.106 1.00 97.81 184 ASN A CA 1
ATOM 1496 C C . ASN A 1 184 ? 1.496 -7.607 5.832 1.00 97.81 184 ASN A C 1
ATOM 1498 O O . ASN A 1 184 ? 1.379 -8.413 4.904 1.00 97.81 184 ASN A O 1
ATOM 1502 N N . ARG A 1 185 ? 2.366 -6.596 5.764 1.00 98.00 185 ARG A N 1
ATOM 1503 C CA . ARG A 1 185 ? 3.124 -6.219 4.560 1.00 98.00 185 ARG A CA 1
ATOM 1504 C C . ARG A 1 185 ? 3.958 -7.364 3.984 1.00 98.00 185 ARG A C 1
ATOM 1506 O O . ARG A 1 185 ? 4.153 -7.437 2.775 1.00 98.00 185 ARG A O 1
ATOM 1513 N N . LEU A 1 186 ? 4.406 -8.301 4.823 1.00 97.31 186 LEU A N 1
ATOM 1514 C CA . LEU A 1 186 ? 5.123 -9.493 4.371 1.00 97.31 186 LEU A CA 1
ATOM 1515 C C . LEU A 1 186 ? 4.247 -10.419 3.512 1.00 97.31 186 LEU A C 1
ATOM 1517 O O . LEU A 1 186 ? 4.713 -10.921 2.489 1.00 97.31 186 LEU A O 1
ATOM 1521 N N . GLU A 1 187 ? 2.985 -10.628 3.890 1.00 97.56 187 GLU A N 1
ATOM 1522 C CA . GLU A 1 187 ? 2.042 -11.440 3.110 1.00 97.56 187 GLU A CA 1
ATOM 1523 C C . GLU A 1 187 ? 1.661 -10.744 1.801 1.00 97.56 187 GLU A C 1
ATOM 1525 O O . GLU A 1 187 ? 1.642 -11.375 0.743 1.00 97.56 187 GLU A O 1
ATOM 1530 N N . VAL A 1 188 ? 1.479 -9.422 1.839 1.00 98.25 188 VAL A N 1
ATOM 1531 C CA . VAL A 1 188 ? 1.232 -8.617 0.633 1.00 98.25 188 VAL A CA 1
ATOM 1532 C C . VAL A 1 188 ? 2.434 -8.670 -0.319 1.00 98.25 188 VAL A C 1
ATOM 1534 O O . VAL A 1 188 ? 2.256 -8.829 -1.528 1.00 98.25 188 VAL A O 1
ATOM 1537 N N . TRP A 1 189 ? 3.667 -8.629 0.206 1.00 98.00 189 TRP A N 1
ATOM 1538 C CA . TRP A 1 189 ? 4.880 -8.788 -0.603 1.00 98.00 189 TRP A CA 1
ATOM 1539 C C . TRP A 1 189 ? 4.961 -10.168 -1.255 1.00 98.00 189 TRP A C 1
ATOM 1541 O O . TRP A 1 189 ? 5.274 -10.278 -2.443 1.00 98.00 189 TRP A O 1
ATOM 1551 N N . LYS A 1 190 ? 4.644 -11.238 -0.514 1.00 97.00 190 LYS A N 1
ATOM 1552 C CA . LYS A 1 190 ? 4.554 -12.589 -1.089 1.00 97.00 190 LYS A CA 1
ATOM 1553 C C . LYS A 1 190 ? 3.518 -12.627 -2.211 1.00 97.00 190 LYS A C 1
ATOM 1555 O O . LYS A 1 190 ? 3.787 -13.210 -3.259 1.00 97.00 190 LYS A O 1
ATOM 1560 N N . ALA A 1 191 ? 2.366 -11.991 -2.028 1.00 97.44 191 ALA A N 1
ATOM 1561 C CA . ALA A 1 191 ? 1.324 -11.968 -3.042 1.00 97.44 191 ALA A CA 1
ATOM 1562 C C . ALA A 1 191 ? 1.770 -11.234 -4.320 1.00 97.44 191 ALA A C 1
ATOM 1564 O O . ALA A 1 191 ? 1.705 -11.826 -5.396 1.00 97.44 191 ALA A O 1
ATOM 1565 N N . ILE A 1 192 ? 2.314 -10.013 -4.220 1.00 97.50 192 ILE A N 1
ATOM 1566 C CA . ILE A 1 192 ? 2.732 -9.231 -5.404 1.00 97.50 192 ILE A CA 1
ATOM 1567 C C . ILE A 1 192 ? 3.898 -9.860 -6.170 1.00 97.50 192 ILE A C 1
ATOM 1569 O O . ILE A 1 192 ? 3.990 -9.750 -7.385 1.00 97.50 192 ILE A O 1
ATOM 1573 N N . THR A 1 193 ? 4.776 -10.586 -5.486 1.00 96.69 193 THR A N 1
ATOM 1574 C CA . THR A 1 193 ? 5.900 -11.297 -6.123 1.00 96.69 193 THR A CA 1
ATOM 1575 C C . THR A 1 193 ? 5.533 -12.717 -6.571 1.00 96.69 193 THR A C 1
ATOM 1577 O O . THR A 1 193 ? 6.387 -13.475 -7.033 1.00 96.69 193 THR A O 1
ATOM 1580 N N . CYS A 1 194 ? 4.269 -13.130 -6.433 1.00 94.88 194 CYS A N 1
ATOM 1581 C CA . CYS A 1 194 ? 3.835 -14.475 -6.798 1.00 94.88 194 CYS A CA 1
ATOM 1582 C C . CYS A 1 194 ? 4.079 -14.762 -8.288 1.00 94.88 194 CYS A C 1
ATOM 1584 O O . CYS A 1 194 ? 3.585 -14.057 -9.169 1.00 94.88 194 CYS A O 1
ATOM 1586 N N . GLY A 1 195 ? 4.841 -15.822 -8.575 1.00 91.94 195 GLY A N 1
ATOM 1587 C CA . GLY A 1 195 ? 5.164 -16.262 -9.936 1.00 91.94 195 GLY A CA 1
ATOM 1588 C C . GLY A 1 195 ? 6.321 -15.511 -10.606 1.00 91.94 195 GLY A C 1
ATOM 1589 O O . GLY A 1 195 ? 6.592 -15.764 -11.779 1.00 91.94 195 GLY A O 1
ATOM 1590 N N . VAL A 1 196 ? 7.003 -14.605 -9.900 1.00 93.12 196 VAL A N 1
ATOM 1591 C CA . VAL A 1 196 ? 8.247 -13.991 -10.387 1.00 93.12 196 VAL A CA 1
ATOM 1592 C C . VAL A 1 196 ? 9.373 -15.031 -10.393 1.00 93.12 196 VAL A C 1
ATOM 1594 O O . VAL A 1 196 ? 9.472 -15.849 -9.479 1.00 93.12 196 VAL A O 1
ATOM 1597 N N . LYS A 1 197 ? 10.193 -15.024 -11.449 1.00 90.81 197 LYS A N 1
ATOM 1598 C CA . LYS A 1 197 ? 11.350 -15.912 -11.637 1.00 90.81 197 LYS A CA 1
ATOM 1599 C C . LYS A 1 197 ? 12.485 -15.156 -12.326 1.00 90.81 197 LYS A C 1
ATOM 1601 O O . LYS A 1 197 ? 12.211 -14.258 -13.119 1.00 90.81 197 LYS A O 1
ATOM 1606 N N . GLY A 1 198 ? 13.731 -15.547 -12.064 1.00 87.88 198 GLY A N 1
ATOM 1607 C CA . GLY A 1 198 ? 14.928 -14.977 -12.692 1.00 87.88 198 GLY A CA 1
ATOM 1608 C C . GLY A 1 198 ? 15.223 -13.519 -12.326 1.00 87.88 198 GLY A C 1
ATOM 1609 O O . GLY A 1 198 ? 15.989 -12.878 -13.034 1.00 87.88 198 GLY A O 1
ATOM 1610 N N . ASN A 1 199 ? 14.604 -12.973 -11.276 1.00 88.88 199 ASN A N 1
ATOM 1611 C CA . ASN A 1 199 ? 14.708 -11.558 -10.928 1.00 88.88 199 ASN A CA 1
ATOM 1612 C C . ASN A 1 199 ? 15.116 -11.375 -9.468 1.00 88.88 199 ASN A C 1
ATOM 1614 O O . ASN A 1 199 ? 14.498 -11.930 -8.561 1.00 88.88 199 ASN A O 1
ATOM 1618 N N . ARG A 1 200 ? 16.134 -10.545 -9.250 1.00 90.31 200 ARG A N 1
ATOM 1619 C CA . ARG A 1 200 ? 16.683 -10.228 -7.934 1.00 90.31 200 ARG A CA 1
ATOM 1620 C C . ARG A 1 200 ? 16.520 -8.742 -7.656 1.00 90.31 200 ARG A C 1
ATOM 1622 O O . ARG A 1 200 ? 16.761 -7.910 -8.525 1.00 90.31 200 ARG A O 1
ATOM 1629 N N . TYR A 1 201 ? 16.138 -8.407 -6.431 1.00 90.62 201 TYR A N 1
ATOM 1630 C CA . TYR A 1 201 ? 16.093 -7.024 -5.975 1.00 90.62 201 TYR A CA 1
ATOM 1631 C C . TYR A 1 201 ? 17.490 -6.396 -6.020 1.00 90.62 201 TYR A C 1
ATOM 1633 O O . TYR A 1 201 ? 18.469 -7.011 -5.600 1.00 90.62 201 TYR A O 1
ATOM 1641 N N . PHE A 1 202 ? 17.569 -5.159 -6.504 1.00 85.94 202 PHE A N 1
ATOM 1642 C CA . PHE A 1 202 ? 18.828 -4.476 -6.806 1.00 85.94 202 PHE A CA 1
ATOM 1643 C C . PHE A 1 202 ? 19.684 -4.135 -5.575 1.00 85.94 202 PHE A C 1
ATOM 1645 O O . PHE A 1 202 ? 20.858 -3.798 -5.719 1.00 85.94 202 PHE A O 1
ATOM 1652 N N . ARG A 1 203 ? 19.123 -4.234 -4.360 1.00 86.38 203 ARG A N 1
ATOM 1653 C CA . ARG A 1 203 ? 19.851 -4.024 -3.103 1.00 86.38 203 ARG A CA 1
ATOM 1654 C C . ARG A 1 203 ? 19.948 -5.297 -2.273 1.00 86.38 203 ARG A C 1
ATOM 1656 O O . ARG A 1 203 ? 19.014 -6.090 -2.174 1.00 86.38 203 ARG A O 1
ATOM 1663 N N . GLN A 1 204 ? 21.095 -5.410 -1.622 1.00 90.38 204 GLN A N 1
ATOM 1664 C CA . GLN A 1 204 ? 21.399 -6.343 -0.552 1.00 90.38 204 GLN A CA 1
ATOM 1665 C C . GLN A 1 204 ? 20.659 -5.905 0.712 1.00 90.38 204 GLN A C 1
ATOM 1667 O O . GLN A 1 204 ? 21.029 -4.934 1.361 1.00 90.38 204 GLN A O 1
ATOM 1672 N N . THR A 1 205 ? 19.522 -6.541 0.977 1.00 88.69 205 THR A N 1
ATOM 1673 C CA . THR A 1 205 ? 18.588 -6.123 2.028 1.00 88.69 205 THR A CA 1
ATOM 1674 C C . THR A 1 205 ? 17.908 -7.318 2.678 1.00 88.69 205 THR A C 1
ATOM 1676 O O . THR A 1 205 ? 16.801 -7.173 3.195 1.00 88.69 205 THR A O 1
ATOM 1679 N N . CYS A 1 206 ? 18.532 -8.492 2.739 1.00 89.56 206 CYS A N 1
ATOM 1680 C CA . CYS A 1 206 ? 17.966 -9.652 3.429 1.00 89.56 206 CYS A CA 1
ATOM 1681 C C . CYS A 1 206 ? 18.787 -10.058 4.663 1.00 89.56 206 CYS A C 1
ATOM 1683 O O . CYS A 1 206 ? 19.888 -10.592 4.552 1.00 89.56 206 CYS A O 1
ATOM 1685 N N . GLY A 1 207 ? 18.213 -9.875 5.856 1.00 77.75 207 GLY A N 1
ATOM 1686 C CA . GLY A 1 207 ? 18.793 -10.326 7.129 1.00 77.75 207 GLY A CA 1
ATOM 1687 C C . GLY A 1 207 ? 19.890 -9.423 7.709 1.00 77.75 207 GLY A C 1
ATOM 1688 O O . GLY A 1 207 ? 19.972 -8.246 7.377 1.00 77.75 207 GLY A O 1
ATOM 1689 N N . ILE A 1 208 ? 20.685 -9.991 8.626 1.00 70.38 208 ILE A N 1
ATOM 1690 C CA . ILE A 1 208 ? 21.731 -9.301 9.414 1.00 70.38 208 ILE A CA 1
ATOM 1691 C C . ILE A 1 208 ? 23.003 -9.036 8.589 1.00 70.38 208 ILE A C 1
ATOM 1693 O O . ILE A 1 208 ? 23.724 -8.089 8.866 1.00 70.38 208 ILE A O 1
ATOM 1697 N N . ASN A 1 209 ? 23.245 -9.836 7.547 1.00 76.88 209 ASN A N 1
ATOM 1698 C CA . ASN A 1 209 ? 24.404 -9.694 6.659 1.00 76.88 209 ASN A CA 1
ATOM 1699 C C . ASN A 1 209 ? 24.035 -9.065 5.308 1.00 76.88 209 ASN A C 1
ATOM 1701 O O . ASN A 1 209 ? 24.787 -9.228 4.352 1.00 76.88 209 ASN A O 1
ATOM 1705 N N . ASP A 1 210 ? 22.847 -8.455 5.207 1.00 82.25 210 ASP A N 1
ATOM 1706 C CA . ASP A 1 210 ? 22.336 -7.850 3.976 1.00 82.25 210 ASP A CA 1
ATOM 1707 C C . ASP A 1 210 ? 22.470 -8.772 2.753 1.00 82.25 210 ASP A C 1
ATOM 1709 O O . ASP A 1 210 ? 22.905 -8.394 1.679 1.00 82.25 210 ASP A O 1
ATOM 1713 N N . SER A 1 211 ? 22.068 -10.033 2.894 1.00 88.69 211 SER A N 1
ATOM 1714 C CA . SER A 1 211 ? 22.096 -10.974 1.774 1.00 88.69 211 SER A CA 1
ATOM 1715 C C . SER A 1 211 ? 21.183 -10.530 0.621 1.00 88.69 211 SER A C 1
ATOM 1717 O O . SER A 1 211 ? 20.268 -9.713 0.774 1.00 88.69 211 SER A O 1
ATOM 1719 N N . TRP A 1 212 ? 21.440 -11.077 -0.563 1.00 91.69 212 TRP A N 1
ATOM 1720 C CA . TRP A 1 212 ? 20.592 -10.871 -1.729 1.00 91.69 212 TRP A CA 1
ATOM 1721 C C . TRP A 1 212 ? 19.234 -11.560 -1.576 1.00 91.69 212 TRP A C 1
ATOM 1723 O O . TRP A 1 212 ? 19.085 -12.560 -0.872 1.00 91.69 212 TRP A O 1
ATOM 1733 N N . THR A 1 213 ? 18.250 -11.049 -2.311 1.00 92.69 213 THR A N 1
ATOM 1734 C CA . THR A 1 213 ? 17.024 -11.806 -2.582 1.00 92.69 213 THR A CA 1
ATOM 1735 C C . THR A 1 213 ? 17.317 -13.008 -3.486 1.00 92.69 213 THR A C 1
ATOM 1737 O O . THR A 1 213 ? 18.322 -13.039 -4.206 1.00 92.69 213 THR A O 1
ATOM 1740 N N . GLY A 1 214 ? 16.436 -14.007 -3.439 1.00 90.38 214 GLY A N 1
ATOM 1741 C CA . GLY A 1 214 ? 16.380 -15.053 -4.454 1.00 90.38 214 GLY A CA 1
ATOM 1742 C C . GLY A 1 214 ? 15.902 -14.508 -5.801 1.00 90.38 214 GLY A C 1
ATOM 1743 O O . GLY A 1 214 ? 15.607 -13.321 -5.946 1.00 90.38 214 GLY A O 1
ATOM 1744 N N . ASP A 1 215 ? 15.784 -15.402 -6.780 1.00 91.00 215 ASP A N 1
ATOM 1745 C CA . ASP A 1 215 ? 15.377 -15.057 -8.148 1.00 91.00 215 ASP A CA 1
ATOM 1746 C C . ASP A 1 215 ? 13.854 -14.829 -8.291 1.00 91.00 215 ASP A C 1
ATOM 1748 O O . ASP A 1 215 ? 13.310 -14.827 -9.395 1.00 91.00 215 ASP A O 1
ATOM 1752 N N . ASP A 1 216 ? 13.148 -14.651 -7.180 1.00 92.94 216 ASP A N 1
ATOM 1753 C CA . ASP A 1 216 ? 11.719 -14.355 -7.072 1.00 92.94 216 ASP A CA 1
ATOM 1754 C C . ASP A 1 216 ? 11.455 -12.994 -6.397 1.00 92.94 216 ASP A C 1
ATOM 1756 O O . ASP A 1 216 ? 10.340 -12.723 -5.949 1.00 92.94 216 ASP A O 1
ATOM 1760 N N . CYS A 1 217 ? 12.476 -12.133 -6.306 1.00 94.75 217 CYS A N 1
ATOM 1761 C CA . CYS A 1 217 ? 12.456 -10.871 -5.561 1.00 94.75 217 CYS A CA 1
ATOM 1762 C C . CYS A 1 217 ? 12.182 -11.020 -4.048 1.00 94.75 217 CYS A C 1
ATOM 1764 O O . CYS A 1 217 ? 11.785 -10.043 -3.406 1.00 94.75 217 CYS A O 1
ATOM 1766 N N . ARG A 1 218 ? 12.359 -12.199 -3.432 1.00 94.81 218 ARG A N 1
ATOM 1767 C CA . ARG A 1 218 ? 12.093 -12.399 -1.994 1.00 94.81 218 ARG A CA 1
ATOM 1768 C C . ARG A 1 218 ? 13.354 -12.683 -1.205 1.00 94.81 218 ARG A C 1
ATOM 1770 O O . ARG A 1 218 ? 14.310 -13.278 -1.697 1.00 94.81 218 ARG A O 1
ATOM 1777 N N . CYS A 1 219 ? 13.352 -12.270 0.058 1.00 93.31 219 CYS A N 1
ATOM 1778 C CA . CYS A 1 219 ? 14.392 -12.705 0.974 1.00 93.31 219 CYS A CA 1
ATOM 1779 C C . CYS A 1 219 ? 14.280 -14.212 1.233 1.00 93.31 219 CYS A C 1
ATOM 1781 O O . CYS A 1 219 ? 13.157 -14.713 1.357 1.00 93.31 219 CYS A O 1
ATOM 1783 N N . PRO A 1 220 ? 15.411 -14.933 1.363 1.00 90.06 220 PRO A N 1
ATOM 1784 C CA . PRO A 1 220 ? 15.401 -16.357 1.678 1.00 90.06 220 PRO A CA 1
ATOM 1785 C C . PRO A 1 220 ? 14.508 -16.671 2.883 1.00 90.06 220 PRO A C 1
ATOM 1787 O O . PRO A 1 220 ? 14.515 -15.946 3.877 1.00 90.06 220 PRO A O 1
ATOM 1790 N N . GLY A 1 221 ? 13.693 -17.722 2.774 1.00 86.44 221 GLY A N 1
ATOM 1791 C CA . GLY A 1 221 ? 12.742 -18.111 3.823 1.00 86.44 221 GLY A CA 1
ATOM 1792 C C . GLY A 1 221 ? 11.587 -17.126 4.052 1.00 86.44 221 GLY A C 1
ATOM 1793 O O . GLY A 1 221 ? 10.832 -17.305 5.001 1.00 86.44 221 GLY A O 1
ATOM 1794 N N . ASN A 1 222 ? 11.427 -16.102 3.205 1.00 88.44 222 ASN A N 1
ATOM 1795 C CA . ASN A 1 222 ? 10.456 -15.018 3.374 1.00 88.44 222 ASN A CA 1
ATOM 1796 C C . ASN A 1 222 ? 10.569 -14.311 4.733 1.00 88.44 222 ASN A C 1
ATOM 1798 O O . ASN A 1 222 ? 9.560 -13.933 5.318 1.00 88.44 222 ASN A O 1
ATOM 1802 N N . ILE A 1 223 ? 11.789 -14.145 5.248 1.00 89.00 223 ILE A N 1
ATOM 1803 C CA . ILE A 1 223 ? 12.018 -13.576 6.585 1.00 89.00 223 ILE A CA 1
ATOM 1804 C C . ILE A 1 223 ? 11.622 -12.096 6.705 1.00 89.00 223 ILE A C 1
ATOM 1806 O O . ILE A 1 223 ? 11.333 -11.632 7.802 1.00 89.00 223 ILE A O 1
ATOM 1810 N N . ARG A 1 224 ? 11.651 -11.341 5.597 1.00 92.31 224 ARG A N 1
ATOM 1811 C 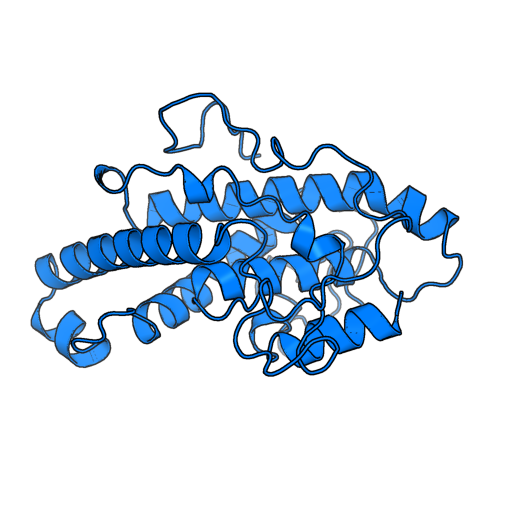CA . ARG A 1 224 ? 11.264 -9.925 5.531 1.00 92.31 224 ARG A CA 1
ATOM 1812 C C . ARG A 1 224 ? 10.986 -9.478 4.097 1.00 92.31 224 ARG A C 1
ATOM 1814 O O . ARG A 1 224 ? 11.367 -10.158 3.142 1.00 92.31 224 ARG A O 1
ATOM 1821 N N . VAL A 1 225 ? 10.370 -8.306 3.965 1.00 95.25 225 VAL A N 1
ATOM 1822 C CA . VAL A 1 225 ? 10.263 -7.571 2.697 1.00 95.25 225 VAL A CA 1
ATOM 1823 C C . VAL A 1 225 ? 11.624 -6.919 2.390 1.00 95.25 225 VAL A C 1
ATOM 1825 O O . VAL A 1 225 ? 12.177 -6.267 3.276 1.00 95.25 225 VAL A O 1
ATOM 1828 N N . PRO A 1 226 ? 12.192 -7.076 1.179 1.00 94.12 226 PRO A N 1
ATOM 1829 C CA . PRO A 1 226 ? 13.513 -6.540 0.828 1.00 94.12 226 PRO A CA 1
ATOM 1830 C C . PRO A 1 226 ? 13.510 -5.032 0.526 1.00 94.12 226 PRO A C 1
ATOM 1832 O O . PRO A 1 226 ? 14.570 -4.438 0.340 1.00 94.12 226 PRO A O 1
ATOM 1835 N N . THR A 1 227 ? 12.340 -4.399 0.453 1.00 93.06 227 THR A N 1
ATOM 1836 C CA . THR A 1 227 ? 12.192 -2.963 0.202 1.00 93.06 227 THR A CA 1
ATOM 1837 C C . THR A 1 227 ? 11.615 -2.229 1.412 1.00 93.06 227 THR A C 1
ATOM 1839 O O . THR A 1 227 ? 10.887 -2.800 2.229 1.00 93.06 227 THR A O 1
ATOM 1842 N N . PHE A 1 228 ? 11.942 -0.941 1.492 1.00 92.94 228 PHE A N 1
ATOM 1843 C CA . PHE A 1 228 ? 11.375 0.030 2.429 1.00 92.94 228 PHE A CA 1
ATOM 1844 C C . PHE A 1 228 ? 10.667 1.172 1.692 1.00 92.94 228 PHE A C 1
ATOM 1846 O O . PHE A 1 228 ? 10.429 2.224 2.276 1.00 92.94 228 PHE A O 1
ATOM 1853 N N . PHE A 1 229 ? 10.360 0.999 0.400 1.00 93.75 229 PHE A N 1
ATOM 1854 C CA . PHE A 1 229 ? 9.675 2.019 -0.398 1.00 93.75 229 PHE A CA 1
ATOM 1855 C C . PHE A 1 229 ? 8.345 2.429 0.240 1.00 93.75 229 PHE A C 1
ATOM 1857 O O . PHE A 1 229 ? 8.014 3.604 0.262 1.00 93.75 229 PHE A O 1
ATOM 1864 N N . ASP A 1 230 ? 7.623 1.510 0.867 1.00 96.69 230 ASP A N 1
ATOM 1865 C CA . ASP A 1 230 ? 6.410 1.814 1.624 1.00 96.69 230 ASP A CA 1
ATOM 1866 C C . ASP A 1 230 ? 6.639 2.726 2.846 1.00 96.69 230 ASP A C 1
ATOM 1868 O O . ASP A 1 230 ? 5.683 3.285 3.367 1.00 96.69 230 ASP A O 1
ATOM 1872 N N . TYR A 1 231 ? 7.869 2.975 3.288 1.00 95.56 231 TYR A N 1
ATOM 1873 C CA . TYR A 1 231 ? 8.166 3.984 4.317 1.00 95.56 231 TYR A CA 1
ATOM 1874 C C . TYR A 1 231 ? 8.808 5.262 3.756 1.00 95.56 231 TYR A C 1
ATOM 1876 O O . TYR A 1 231 ? 9.125 6.175 4.515 1.00 95.56 231 TYR A O 1
ATOM 1884 N N . VAL A 1 232 ? 8.976 5.364 2.435 1.00 95.94 232 VAL A N 1
ATOM 1885 C CA . VAL A 1 232 ? 9.411 6.594 1.756 1.00 95.94 232 VAL A CA 1
ATOM 1886 C C . VAL A 1 232 ? 8.170 7.405 1.364 1.00 95.94 232 VAL A C 1
ATOM 1888 O O . VAL A 1 232 ? 7.248 6.816 0.809 1.00 95.94 232 VAL A O 1
ATOM 1891 N N . PRO A 1 233 ? 8.105 8.729 1.595 1.00 95.00 233 PRO A N 1
ATOM 1892 C CA . PRO A 1 233 ? 6.972 9.558 1.168 1.00 95.00 233 PRO A CA 1
ATOM 1893 C C . PRO A 1 233 ? 6.622 9.397 -0.320 1.00 95.00 233 PRO A C 1
ATOM 1895 O O . PRO A 1 233 ? 7.514 9.427 -1.169 1.00 95.00 233 PRO A O 1
ATOM 1898 N N . GLN A 1 234 ? 5.328 9.275 -0.644 1.00 95.00 234 GLN A N 1
ATOM 1899 C CA . GLN A 1 234 ? 4.857 8.940 -1.996 1.00 95.00 234 GLN A CA 1
ATOM 1900 C C . GLN A 1 234 ? 5.370 9.893 -3.081 1.00 95.00 234 GLN A C 1
ATOM 1902 O O . GLN A 1 234 ? 5.812 9.434 -4.130 1.00 95.00 234 GLN A O 1
ATOM 1907 N N . TYR A 1 235 ? 5.390 11.199 -2.798 1.00 92.00 235 TYR A N 1
ATOM 1908 C CA . TYR A 1 235 ? 5.943 12.210 -3.701 1.00 92.00 235 TYR A CA 1
ATOM 1909 C C . TYR A 1 235 ? 7.367 11.868 -4.168 1.00 92.00 235 TYR A C 1
ATOM 1911 O O . TYR A 1 235 ? 7.645 11.918 -5.361 1.00 92.00 235 TYR A O 1
ATOM 1919 N N . LEU A 1 236 ? 8.256 11.469 -3.250 1.00 94.00 236 LEU A N 1
ATOM 1920 C CA . LEU A 1 236 ? 9.647 11.149 -3.587 1.00 94.00 236 LEU A CA 1
ATOM 1921 C C . LEU A 1 236 ? 9.748 9.889 -4.449 1.00 94.00 236 LEU A C 1
ATOM 1923 O O . LEU A 1 236 ? 10.598 9.825 -5.329 1.00 94.00 236 LEU A O 1
ATOM 1927 N N . ARG A 1 237 ? 8.877 8.901 -4.218 1.00 94.31 237 ARG A N 1
ATOM 1928 C CA . ARG A 1 237 ? 8.863 7.658 -5.006 1.00 94.31 237 ARG A CA 1
ATOM 1929 C C . ARG A 1 237 ? 8.369 7.894 -6.422 1.00 94.31 237 ARG A C 1
ATOM 1931 O O . ARG A 1 237 ? 8.940 7.359 -7.357 1.00 94.31 237 ARG A O 1
ATOM 1938 N N . TRP A 1 238 ? 7.318 8.695 -6.576 1.00 93.00 238 TRP A N 1
ATOM 1939 C CA . TRP A 1 238 ? 6.809 9.062 -7.894 1.00 93.00 238 TRP A CA 1
ATOM 1940 C C . TRP A 1 238 ? 7.777 9.969 -8.650 1.00 93.00 238 TRP A C 1
ATOM 1942 O O . TRP A 1 238 ? 7.905 9.836 -9.860 1.00 93.00 238 TRP A O 1
ATOM 1952 N N . PHE A 1 239 ? 8.477 10.863 -7.946 1.00 90.62 239 PHE A N 1
ATOM 1953 C CA . PHE A 1 239 ? 9.513 11.692 -8.553 1.00 90.62 239 PHE A CA 1
ATOM 1954 C C . PHE A 1 239 ? 10.712 10.863 -9.031 1.00 90.62 239 PHE A C 1
ATOM 1956 O O . PHE A 1 239 ? 11.233 11.122 -10.109 1.00 90.62 239 PHE A O 1
ATOM 1963 N N . GLU A 1 240 ? 11.121 9.851 -8.263 1.00 89.81 240 GLU A N 1
ATOM 1964 C CA . GLU A 1 240 ? 12.169 8.916 -8.682 1.00 89.81 240 GLU A CA 1
ATOM 1965 C C . GLU A 1 240 ? 11.729 8.036 -9.860 1.00 89.81 240 GLU A C 1
ATOM 1967 O O . GLU A 1 240 ? 12.483 7.918 -10.816 1.00 89.81 240 GLU A O 1
ATOM 1972 N N . GLU A 1 241 ? 10.497 7.513 -9.857 1.00 87.81 241 GLU A N 1
ATOM 1973 C CA . GLU A 1 241 ? 9.939 6.764 -10.996 1.00 87.81 241 GLU A CA 1
ATOM 1974 C C . GLU A 1 241 ? 9.904 7.617 -12.269 1.00 87.81 241 GLU A C 1
ATOM 1976 O O . GLU A 1 241 ? 10.350 7.167 -13.315 1.00 87.81 241 GLU A O 1
ATOM 1981 N N . TRP A 1 242 ? 9.471 8.877 -12.166 1.00 83.38 242 TRP A N 1
ATOM 1982 C CA . TRP A 1 242 ? 9.466 9.811 -13.295 1.00 83.38 242 TRP A CA 1
ATOM 1983 C C . TRP A 1 242 ? 10.866 10.141 -13.829 1.00 83.38 242 TRP A C 1
ATOM 1985 O O . TRP A 1 242 ? 10.999 10.485 -14.992 1.00 83.38 242 TRP A O 1
ATOM 1995 N N . ALA A 1 243 ? 11.899 10.097 -12.987 1.00 83.25 243 ALA A N 1
ATOM 1996 C CA . ALA A 1 243 ? 13.268 10.360 -13.423 1.00 83.25 243 ALA A CA 1
ATOM 1997 C C . ALA A 1 243 ? 13.925 9.149 -14.111 1.00 83.25 243 ALA A C 1
ATOM 1999 O O . ALA A 1 243 ? 14.963 9.317 -14.753 1.00 83.25 243 ALA A O 1
ATOM 2000 N N . GLU A 1 244 ? 13.371 7.947 -13.929 1.00 75.94 244 GLU A N 1
ATOM 2001 C CA . GLU A 1 244 ? 13.866 6.708 -14.538 1.00 75.94 244 GLU A CA 1
ATOM 2002 C C . GLU A 1 244 ? 13.146 6.319 -15.836 1.00 75.94 244 GLU A C 1
ATOM 2004 O O . GLU A 1 244 ? 13.735 5.580 -16.629 1.00 75.94 244 GLU A O 1
ATOM 2009 N N . ASP A 1 245 ? 11.912 6.796 -16.024 1.00 67.62 245 ASP A N 1
ATOM 2010 C CA . ASP A 1 245 ? 11.115 6.667 -17.254 1.00 67.62 245 ASP A CA 1
ATOM 2011 C C . ASP A 1 245 ? 11.459 7.782 -18.264 1.00 67.62 245 ASP A C 1
ATOM 2013 O O . ASP A 1 245 ? 11.666 7.454 -19.454 1.00 67.62 245 ASP A O 1
#